Protein AF-A0A069DGQ7-F1 (afdb_monomer)

Sequence (314 aa):
MSKSQLTKILEQAVDGALTAEQARKEIGSKYDVRNKNQMAGFQKKFKKRYEHVIEFHTVHDLYFQMNHAEVGTFYKLVLYLQWDKEGVLIKDGKSMKLKELRTITGLGDRQLRKVLNRLEELGLIIKSGSKKDQEYIVNPMFVRIGNTKGNKAPFTRLYKKTGRYIQDKLDTKELGFLLKLSLFIDFNTLIIAQDPYEKNPDKLVPLRVKDIAQQMGDSEQTTKAYIKALGNAGILYEDGPAGSPLTKKIFYIHPQLVSRGNEEGDVYAKVMGYFANLHRQMKYDSERDIKAKMNLLIERCDIAKKAHSKKVTK

Structure (mmCIF, N/CA/C/O backbone):
data_AF-A0A069DGQ7-F1
#
_entry.id   AF-A0A069DGQ7-F1
#
loop_
_atom_site.group_PDB
_atom_site.id
_atom_site.type_symbol
_atom_site.label_atom_id
_atom_site.label_alt_id
_atom_site.label_comp_id
_atom_site.label_asym_id
_atom_site.label_entity_id
_atom_site.label_seq_id
_atom_site.pdbx_PDB_ins_code
_atom_site.Cartn_x
_atom_site.Cartn_y
_atom_site.Cartn_z
_atom_site.occupancy
_atom_site.B_iso_or_equiv
_atom_site.auth_seq_id
_atom_site.auth_comp_id
_atom_site.auth_asym_id
_atom_site.auth_atom_id
_atom_site.pdbx_PDB_model_num
ATOM 1 N N . MET A 1 1 ? 29.741 7.727 7.110 1.00 49.09 1 MET A N 1
ATOM 2 C CA . MET A 1 1 ? 31.150 7.793 7.561 1.00 49.09 1 MET A CA 1
ATOM 3 C C . MET A 1 1 ? 31.234 8.707 8.770 1.00 49.09 1 MET A C 1
ATOM 5 O O . MET A 1 1 ? 30.478 9.670 8.792 1.00 49.09 1 MET A O 1
ATOM 9 N N . SER A 1 2 ? 32.107 8.449 9.754 1.00 40.84 2 SER A N 1
ATOM 10 C CA . SER A 1 2 ? 32.588 9.574 10.570 1.00 40.84 2 SER A CA 1
ATOM 11 C C . SER A 1 2 ? 33.400 10.467 9.629 1.00 40.84 2 SER A C 1
ATOM 13 O O . SER A 1 2 ? 34.101 9.935 8.765 1.00 40.84 2 SER A O 1
ATOM 15 N N . LYS A 1 3 ? 33.267 11.797 9.735 1.00 48.91 3 LYS A N 1
ATOM 16 C CA . LYS A 1 3 ? 33.975 12.746 8.851 1.00 48.91 3 LYS A CA 1
ATOM 17 C C . LYS A 1 3 ? 35.468 12.384 8.727 1.00 48.91 3 LYS A C 1
ATOM 19 O O . LYS A 1 3 ? 35.968 12.305 7.619 1.00 48.91 3 LYS A O 1
ATOM 24 N N . SER A 1 4 ? 36.079 11.959 9.835 1.00 53.31 4 SER A N 1
ATOM 25 C CA . SER A 1 4 ? 37.472 11.503 9.960 1.00 53.31 4 SER A CA 1
ATOM 26 C C . SER A 1 4 ? 37.948 10.424 8.965 1.00 53.31 4 SER A C 1
ATOM 28 O O . SER A 1 4 ? 39.113 10.443 8.590 1.00 53.31 4 SER A O 1
ATOM 30 N N . GLN A 1 5 ? 37.110 9.480 8.522 1.00 54.62 5 GLN A N 1
ATOM 31 C CA . GLN A 1 5 ? 37.567 8.389 7.637 1.00 54.62 5 GLN A CA 1
ATOM 32 C C . GLN A 1 5 ? 37.522 8.747 6.148 1.00 54.62 5 GLN A C 1
ATOM 34 O O . GLN A 1 5 ? 38.339 8.242 5.385 1.00 54.62 5 GLN A O 1
ATOM 39 N N . LEU A 1 6 ? 36.574 9.599 5.739 1.00 53.41 6 LEU A N 1
ATOM 40 C CA . LEU A 1 6 ? 36.532 10.127 4.373 1.00 53.41 6 LEU A CA 1
ATOM 41 C C . LEU A 1 6 ? 37.733 11.049 4.153 1.00 53.41 6 LEU A C 1
ATOM 43 O O . LEU A 1 6 ? 38.392 10.950 3.125 1.00 53.41 6 LEU A O 1
ATOM 47 N N . THR A 1 7 ? 38.031 11.888 5.152 1.00 61.78 7 THR A N 1
ATOM 48 C CA . THR A 1 7 ? 39.177 12.795 5.114 1.00 61.78 7 THR A CA 1
ATOM 49 C C . THR A 1 7 ? 40.479 12.021 4.942 1.00 61.78 7 THR A C 1
ATOM 51 O O . THR A 1 7 ? 41.217 12.341 4.029 1.00 61.78 7 THR A O 1
ATOM 54 N N . LYS A 1 8 ? 40.685 10.912 5.668 1.00 71.44 8 LYS A N 1
ATOM 55 C CA . LYS A 1 8 ? 41.890 10.074 5.518 1.00 71.44 8 LYS A CA 1
ATOM 56 C C . LYS A 1 8 ? 42.091 9.480 4.120 1.00 71.44 8 LYS A C 1
ATOM 58 O O . LYS A 1 8 ? 43.214 9.433 3.644 1.00 71.44 8 LYS A O 1
ATOM 63 N N . ILE A 1 9 ? 41.028 9.012 3.462 1.00 64.38 9 ILE A N 1
ATOM 64 C CA . ILE A 1 9 ? 41.142 8.428 2.110 1.00 64.38 9 ILE A CA 1
ATOM 65 C C . ILE A 1 9 ? 41.399 9.528 1.070 1.00 64.38 9 ILE A C 1
ATOM 67 O O . ILE A 1 9 ? 42.129 9.317 0.106 1.00 64.38 9 ILE A O 1
ATOM 71 N N . LEU A 1 10 ? 40.809 10.710 1.271 1.00 57.56 10 LEU A N 1
ATOM 72 C CA . LEU A 1 10 ? 41.054 11.872 0.420 1.00 57.56 10 LEU A CA 1
ATOM 73 C C . LEU A 1 10 ? 42.464 12.438 0.630 1.00 57.56 10 LEU A C 1
ATOM 75 O O . LEU A 1 10 ? 43.117 12.751 -0.354 1.00 57.56 10 LEU A O 1
ATOM 79 N N . GLU A 1 11 ? 42.956 12.493 1.868 1.00 66.25 11 GLU A N 1
ATOM 80 C CA . GLU A 1 11 ? 44.340 12.859 2.210 1.00 66.25 11 GLU A CA 1
ATOM 81 C C . GLU A 1 11 ? 45.333 11.896 1.544 1.00 66.25 11 GLU A C 1
ATOM 83 O O . GLU A 1 11 ? 46.229 12.335 0.840 1.00 66.25 11 GLU A O 1
ATOM 88 N N . GLN A 1 12 ? 45.099 10.581 1.613 1.00 63.19 12 GLN A N 1
ATOM 89 C CA . GLN A 1 12 ? 45.938 9.583 0.932 1.00 63.19 12 GLN A CA 1
ATOM 90 C C . GLN A 1 12 ? 45.942 9.713 -0.602 1.00 63.19 12 GLN A C 1
ATOM 92 O O . GLN A 1 12 ? 46.930 9.363 -1.244 1.00 63.19 12 GLN A O 1
ATOM 97 N N . ALA A 1 13 ? 44.853 10.203 -1.200 1.00 59.28 13 ALA A N 1
ATOM 98 C CA . ALA A 1 13 ? 44.789 10.476 -2.635 1.00 59.28 13 ALA A CA 1
ATOM 99 C C . ALA A 1 13 ? 45.502 11.785 -3.011 1.00 59.28 13 ALA A C 1
ATOM 101 O O . ALA A 1 13 ? 46.090 11.881 -4.086 1.00 59.28 13 ALA A O 1
ATOM 102 N N . VAL A 1 14 ? 45.451 12.785 -2.127 1.00 60.38 14 VAL A N 1
ATOM 103 C CA . VAL A 1 14 ? 46.156 14.066 -2.278 1.00 60.38 14 VAL A CA 1
ATOM 104 C C . VAL A 1 14 ? 47.666 13.878 -2.120 1.00 60.38 14 VAL A C 1
ATOM 106 O O . VAL A 1 14 ? 48.427 14.438 -2.901 1.00 60.38 14 VAL A O 1
ATOM 109 N N . ASP A 1 15 ? 48.091 13.015 -1.198 1.00 68.88 15 ASP A N 1
ATOM 110 C CA . ASP A 1 15 ? 49.501 12.712 -0.927 1.00 68.88 15 ASP A CA 1
ATOM 111 C C . ASP A 1 15 ? 50.106 11.698 -1.925 1.00 68.88 15 ASP A C 1
ATOM 113 O O . ASP A 1 15 ? 51.242 11.255 -1.765 1.00 68.88 15 ASP A O 1
ATOM 117 N N . GLY A 1 16 ? 49.352 11.288 -2.953 1.00 64.44 16 GLY A N 1
ATOM 118 C CA . GLY A 1 16 ? 49.810 10.372 -4.007 1.00 64.44 16 GLY A CA 1
ATOM 119 C C . GLY A 1 16 ? 49.942 8.902 -3.586 1.00 64.44 16 GLY A C 1
ATOM 120 O O . GLY A 1 16 ? 50.290 8.059 -4.411 1.00 64.44 16 GLY A O 1
ATOM 121 N N . ALA A 1 17 ? 49.621 8.569 -2.333 1.00 68.31 17 ALA A N 1
ATOM 122 C CA . ALA A 1 17 ? 49.622 7.199 -1.816 1.00 68.31 17 ALA A CA 1
ATOM 123 C C . ALA A 1 17 ? 48.507 6.326 -2.426 1.00 68.31 17 ALA A C 1
ATOM 125 O O . ALA A 1 17 ? 48.599 5.098 -2.419 1.00 68.31 17 ALA A O 1
ATOM 126 N N . LEU A 1 18 ? 47.460 6.952 -2.969 1.00 67.75 18 LEU A N 1
ATOM 127 C CA . LEU A 1 18 ? 46.419 6.314 -3.770 1.00 67.75 18 LEU A CA 1
ATOM 128 C C . LEU A 1 18 ? 46.236 7.074 -5.080 1.00 67.75 18 LEU A C 1
ATOM 130 O O . LEU A 1 18 ? 46.107 8.296 -5.092 1.00 67.75 18 LEU A O 1
ATOM 134 N N . THR A 1 19 ? 46.118 6.348 -6.191 1.00 67.00 19 THR A N 1
ATOM 135 C CA . THR A 1 19 ? 45.640 6.963 -7.437 1.00 67.00 19 THR A CA 1
ATOM 136 C C . THR A 1 19 ? 44.169 7.361 -7.303 1.00 67.00 19 THR A C 1
ATOM 138 O O . THR A 1 19 ? 43.403 6.750 -6.551 1.00 67.00 19 THR A O 1
ATOM 141 N N . ALA A 1 20 ? 43.728 8.353 -8.080 1.00 53.91 20 ALA A N 1
ATOM 142 C CA . ALA A 1 20 ? 42.334 8.803 -8.072 1.00 53.91 20 ALA A CA 1
ATOM 143 C C . ALA A 1 20 ? 41.334 7.664 -8.368 1.00 53.91 20 ALA A C 1
ATOM 145 O O . ALA A 1 20 ? 40.221 7.653 -7.839 1.00 53.91 20 ALA A O 1
ATOM 146 N N . GLU A 1 21 ? 41.729 6.684 -9.182 1.00 53.47 21 GLU A N 1
ATOM 147 C CA . GLU A 1 21 ? 40.912 5.514 -9.505 1.00 53.47 21 GLU A CA 1
ATOM 148 C C . GLU A 1 21 ? 40.841 4.513 -8.340 1.00 53.47 21 GLU A C 1
ATOM 150 O O . GLU A 1 21 ? 39.756 4.033 -8.002 1.00 53.47 21 GLU A O 1
ATOM 155 N N . GLN A 1 22 ? 41.957 4.271 -7.646 1.00 59.94 22 GLN A N 1
ATOM 156 C CA . GLN A 1 22 ? 41.988 3.447 -6.433 1.00 59.94 22 GLN A CA 1
ATOM 157 C C . GLN A 1 22 ? 41.198 4.094 -5.292 1.00 59.94 22 GLN A C 1
ATOM 159 O O . GLN A 1 22 ? 40.377 3.422 -4.672 1.00 59.94 22 GLN A O 1
ATOM 164 N N . ALA A 1 23 ? 41.350 5.403 -5.078 1.00 50.19 23 ALA A N 1
ATOM 165 C CA . ALA A 1 23 ? 40.576 6.149 -4.090 1.00 50.19 23 ALA A CA 1
ATOM 166 C C . ALA A 1 23 ? 39.069 6.094 -4.398 1.00 50.19 23 ALA A C 1
ATOM 168 O O . ALA A 1 23 ? 38.262 5.851 -3.501 1.00 50.19 23 ALA A O 1
ATOM 169 N N . ARG A 1 24 ? 38.663 6.225 -5.672 1.00 52.78 24 ARG A N 1
ATOM 170 C CA . ARG A 1 24 ? 37.259 6.049 -6.096 1.00 52.78 24 ARG A CA 1
ATOM 171 C C . ARG A 1 24 ? 36.747 4.635 -5.837 1.00 52.78 24 ARG A C 1
ATOM 173 O O . ARG A 1 24 ? 35.640 4.483 -5.323 1.00 52.78 24 ARG A O 1
ATOM 180 N N . LYS A 1 25 ? 37.540 3.609 -6.150 1.00 62.88 25 LYS A N 1
ATOM 181 C CA . LYS A 1 25 ? 37.187 2.200 -5.925 1.00 62.88 25 LYS A CA 1
ATOM 182 C C . LYS A 1 25 ? 37.075 1.872 -4.436 1.00 62.88 25 LYS A C 1
ATOM 184 O O . LYS A 1 25 ? 36.179 1.132 -4.041 1.00 62.88 25 LYS A O 1
ATOM 189 N N . GLU A 1 26 ? 37.938 2.447 -3.605 1.00 62.56 26 GLU A N 1
ATOM 190 C CA . GLU A 1 26 ? 37.965 2.225 -2.159 1.00 62.56 26 GLU A CA 1
ATOM 191 C C . GLU A 1 26 ? 36.868 3.005 -1.422 1.00 62.56 26 GLU A C 1
ATOM 193 O O . GLU A 1 26 ? 36.235 2.481 -0.503 1.00 62.56 26 GLU A O 1
ATOM 198 N N . ILE A 1 27 ? 36.572 4.233 -1.864 1.00 58.78 27 ILE A N 1
ATOM 199 C CA . ILE A 1 27 ? 35.389 4.981 -1.426 1.00 58.78 27 ILE A CA 1
ATOM 200 C C . ILE A 1 27 ? 34.130 4.221 -1.838 1.00 58.78 27 ILE A C 1
ATOM 202 O O . ILE A 1 27 ? 33.255 4.042 -0.996 1.00 58.78 27 ILE A O 1
ATOM 206 N N . GLY A 1 28 ? 34.053 3.744 -3.085 1.00 48.38 28 GLY A N 1
ATOM 207 C CA . GLY A 1 28 ? 32.931 2.973 -3.619 1.00 48.38 28 GLY A CA 1
ATOM 208 C C . GLY A 1 28 ? 32.687 1.679 -2.844 1.00 48.38 28 GLY A C 1
ATOM 209 O O . GLY A 1 28 ? 31.588 1.476 -2.337 1.00 48.38 28 GLY A O 1
ATOM 210 N N . SER A 1 29 ? 33.718 0.853 -2.649 1.00 53.16 29 SER A N 1
ATOM 211 C CA . SER A 1 29 ? 33.611 -0.416 -1.919 1.00 53.16 29 SER A CA 1
ATOM 212 C C . SER A 1 29 ? 33.263 -0.213 -0.442 1.00 53.16 29 SER A C 1
ATOM 214 O O . SER A 1 29 ? 32.411 -0.918 0.099 1.00 53.16 29 SER A O 1
ATOM 216 N N . LYS A 1 30 ? 33.842 0.798 0.222 1.00 52.25 30 LYS A N 1
ATOM 217 C CA . LYS A 1 30 ? 33.513 1.118 1.619 1.00 52.25 30 LYS A CA 1
ATOM 218 C C . LYS A 1 30 ? 32.137 1.764 1.755 1.00 52.25 30 LYS A C 1
ATOM 220 O O . LYS A 1 30 ? 31.480 1.521 2.768 1.00 52.25 30 LYS A O 1
ATOM 225 N N . TYR A 1 31 ? 31.672 2.559 0.788 1.00 47.16 31 TYR A N 1
ATOM 226 C CA . TYR A 1 31 ? 30.288 3.047 0.764 1.00 47.16 31 TYR A CA 1
ATOM 227 C C . TYR A 1 31 ? 29.312 1.886 0.636 1.00 47.16 31 TYR A C 1
ATOM 229 O O . TYR A 1 31 ? 28.341 1.847 1.383 1.00 47.16 31 TYR A O 1
ATOM 237 N N . ASP A 1 32 ? 29.601 0.929 -0.242 1.00 46.53 32 ASP A N 1
ATOM 238 C CA . ASP A 1 32 ? 28.726 -0.208 -0.512 1.00 46.53 32 ASP A CA 1
ATOM 239 C C . ASP A 1 32 ? 28.658 -1.167 0.691 1.00 46.53 32 ASP A C 1
ATOM 241 O O . ASP A 1 32 ? 27.580 -1.515 1.170 1.00 46.53 32 ASP A O 1
ATOM 245 N N . VAL A 1 33 ? 29.801 -1.488 1.312 1.00 46.16 33 VAL A N 1
ATOM 246 C CA . VAL A 1 33 ? 29.864 -2.306 2.540 1.00 46.16 33 VAL A CA 1
ATOM 247 C C . VAL A 1 33 ? 29.227 -1.591 3.739 1.00 46.16 33 VAL A C 1
ATOM 249 O O . VAL A 1 33 ? 28.547 -2.211 4.561 1.00 46.16 33 VAL A O 1
ATOM 252 N N . ARG A 1 34 ? 29.402 -0.268 3.863 1.00 43.41 34 ARG A N 1
ATOM 253 C CA . ARG A 1 34 ? 28.785 0.508 4.949 1.00 43.41 34 ARG A CA 1
ATOM 254 C C . ARG A 1 34 ? 27.291 0.705 4.717 1.00 43.41 34 ARG A C 1
ATOM 256 O O . ARG A 1 34 ? 26.561 0.712 5.703 1.00 43.41 34 ARG A O 1
ATOM 263 N N . ASN A 1 35 ? 26.843 0.783 3.463 1.00 52.50 35 ASN A N 1
ATOM 264 C CA . ASN A 1 35 ? 25.437 0.695 3.090 1.00 52.50 35 ASN A CA 1
ATOM 265 C C . ASN A 1 35 ? 24.895 -0.662 3.548 1.00 52.50 35 ASN A C 1
ATOM 267 O O . ASN A 1 35 ? 24.041 -0.669 4.421 1.00 52.50 35 ASN A O 1
ATOM 271 N N . LYS A 1 36 ? 25.498 -1.793 3.150 1.00 49.47 36 LYS A N 1
ATOM 272 C CA . LYS A 1 36 ? 25.093 -3.153 3.575 1.00 49.47 36 LYS A CA 1
ATOM 273 C C . LYS A 1 36 ? 25.023 -3.345 5.103 1.00 49.47 36 LYS A C 1
ATOM 275 O O . LYS A 1 36 ? 24.050 -3.901 5.606 1.00 49.47 36 LYS A O 1
ATOM 280 N N . ASN A 1 37 ? 25.980 -2.826 5.875 1.00 49.78 37 ASN A N 1
ATOM 281 C CA . ASN A 1 37 ? 25.950 -2.927 7.345 1.00 49.78 37 ASN A CA 1
ATOM 282 C C . ASN A 1 37 ? 24.947 -1.961 8.008 1.00 49.78 37 ASN A C 1
ATOM 284 O O . ASN A 1 37 ? 24.320 -2.305 9.012 1.00 49.78 37 ASN A O 1
ATOM 288 N N . GLN A 1 38 ? 24.755 -0.757 7.456 1.00 52.03 38 GLN A N 1
ATOM 289 C CA . GLN A 1 38 ? 23.717 0.178 7.914 1.00 52.03 38 GLN A CA 1
ATOM 290 C C . GLN A 1 38 ? 22.317 -0.337 7.574 1.00 52.03 38 GLN A C 1
ATOM 292 O O . GLN A 1 38 ? 21.422 -0.262 8.410 1.00 52.03 38 GLN A O 1
ATOM 297 N N . MET A 1 39 ? 22.167 -0.926 6.394 1.00 49.47 39 MET A N 1
ATOM 298 C CA . MET A 1 39 ? 21.015 -1.665 5.895 1.00 49.47 39 MET A CA 1
ATOM 299 C C . MET A 1 39 ? 20.655 -2.828 6.815 1.00 49.47 39 MET A C 1
ATOM 301 O O . MET A 1 39 ? 19.519 -2.899 7.272 1.00 49.47 39 MET A O 1
ATOM 305 N N . ALA A 1 40 ? 21.623 -3.677 7.169 1.00 51.94 40 ALA A N 1
ATOM 306 C CA . ALA A 1 40 ? 21.433 -4.781 8.110 1.00 51.94 40 ALA A CA 1
ATOM 307 C C . ALA A 1 40 ? 21.046 -4.283 9.517 1.00 51.94 40 ALA A C 1
ATOM 309 O O . ALA A 1 40 ? 20.137 -4.821 10.153 1.00 51.94 40 ALA A O 1
ATOM 310 N N . GLY A 1 41 ? 21.669 -3.199 9.997 1.00 53.25 41 GLY A N 1
ATOM 311 C CA . GLY A 1 41 ? 21.285 -2.543 11.252 1.00 53.25 41 GLY A CA 1
ATOM 312 C C . GLY A 1 41 ? 19.872 -1.939 11.220 1.00 53.25 41 GLY A C 1
ATOM 313 O O . GLY A 1 41 ? 19.151 -1.990 12.220 1.00 53.25 41 GLY A O 1
ATOM 314 N N . PHE A 1 42 ? 19.449 -1.408 10.070 1.00 49.41 42 PHE A N 1
ATOM 315 C CA . PHE A 1 42 ? 18.102 -0.880 9.842 1.00 49.41 42 PHE A CA 1
ATOM 316 C C . PHE A 1 42 ? 17.065 -2.011 9.787 1.00 49.41 42 PHE A C 1
ATOM 318 O O . PHE A 1 42 ? 16.054 -1.949 10.485 1.00 49.41 42 PHE A O 1
ATOM 325 N N . GLN A 1 43 ? 17.359 -3.095 9.061 1.00 51.81 43 GLN A N 1
ATOM 326 C CA . GLN A 1 43 ? 16.545 -4.314 9.004 1.00 51.81 43 GLN A CA 1
ATOM 327 C C . GLN A 1 43 ? 16.310 -4.897 10.407 1.00 51.81 43 GLN A C 1
ATOM 329 O O . GLN A 1 43 ? 15.174 -5.202 10.768 1.00 51.81 43 GLN A O 1
ATOM 334 N N . LYS A 1 44 ? 17.355 -4.988 11.246 1.00 53.75 44 LYS A N 1
ATOM 335 C CA . LYS A 1 44 ? 17.259 -5.551 12.607 1.00 53.75 44 LYS A CA 1
ATOM 336 C C . LYS A 1 44 ? 16.389 -4.704 13.551 1.00 53.75 44 LYS A C 1
ATOM 338 O O . LYS A 1 44 ? 15.760 -5.258 14.448 1.00 53.75 44 LYS A O 1
ATOM 343 N N . LYS A 1 45 ? 16.306 -3.381 13.337 1.00 50.28 45 LYS A N 1
ATOM 344 C CA . LYS A 1 45 ? 15.429 -2.470 14.104 1.00 50.28 45 LYS A CA 1
ATOM 345 C C . LYS A 1 45 ? 13.967 -2.474 13.635 1.00 50.28 45 LYS A C 1
ATOM 347 O O . LYS A 1 45 ? 13.094 -2.201 14.453 1.00 50.28 45 LYS A O 1
ATOM 352 N N . PHE A 1 46 ? 13.697 -2.781 12.364 1.00 49.28 46 PHE A N 1
ATOM 353 C CA . PHE A 1 46 ? 12.337 -2.861 11.805 1.00 49.28 46 PHE A CA 1
ATOM 354 C C . PHE A 1 46 ? 11.721 -4.273 11.879 1.00 49.28 46 PHE A C 1
ATOM 356 O O . PHE A 1 46 ? 10.500 -4.396 11.898 1.00 49.28 46 PHE A O 1
ATOM 363 N N . LYS A 1 47 ? 12.527 -5.339 12.022 1.00 47.78 47 LYS A N 1
ATOM 364 C CA . LYS A 1 47 ? 12.089 -6.744 12.212 1.00 47.78 47 LYS A CA 1
ATOM 365 C C . LYS A 1 47 ? 11.432 -7.035 13.587 1.00 47.78 47 LYS A C 1
ATOM 367 O O . LYS A 1 47 ? 11.470 -8.175 14.058 1.00 47.78 47 LYS A O 1
ATOM 372 N N . LYS A 1 48 ? 10.787 -6.065 14.259 1.00 54.06 48 LYS A N 1
ATOM 373 C CA . LYS A 1 48 ? 9.866 -6.399 15.368 1.00 54.06 48 LYS A CA 1
ATOM 374 C C . LYS A 1 48 ? 8.712 -7.212 14.768 1.00 54.06 48 LYS A C 1
ATOM 376 O O . LYS A 1 48 ? 7.983 -6.723 13.911 1.00 54.06 48 LYS A O 1
ATOM 381 N N . ARG A 1 49 ? 8.602 -8.478 15.188 1.00 53.16 49 ARG A N 1
ATOM 382 C CA . ARG A 1 49 ? 7.968 -9.620 14.486 1.00 53.16 49 ARG A CA 1
ATOM 383 C C . ARG A 1 49 ? 6.504 -9.471 14.013 1.00 53.16 49 ARG A C 1
ATOM 385 O O . ARG A 1 49 ? 6.022 -10.383 13.355 1.00 53.16 49 ARG A O 1
ATOM 392 N N . TYR A 1 50 ? 5.813 -8.354 14.262 1.00 59.00 50 TYR A N 1
ATOM 393 C CA . TYR A 1 50 ? 4.375 -8.196 13.983 1.00 59.00 50 TYR A CA 1
ATOM 394 C C . TYR A 1 50 ? 3.967 -6.825 13.409 1.00 59.00 50 TYR A C 1
ATOM 396 O O . TYR A 1 50 ? 2.792 -6.471 13.434 1.00 59.00 50 TYR A O 1
ATOM 404 N N . GLU A 1 51 ? 4.902 -6.029 12.879 1.00 81.88 51 GLU A N 1
ATOM 405 C CA . GLU A 1 51 ? 4.581 -4.704 12.313 1.00 81.88 51 GLU A CA 1
ATOM 406 C C . GLU A 1 51 ? 4.157 -4.727 10.832 1.00 81.88 51 GLU A C 1
ATOM 408 O O . GLU A 1 51 ? 4.136 -3.679 10.189 1.00 81.88 51 GLU A O 1
ATOM 413 N N . HIS A 1 52 ? 3.798 -5.885 10.275 1.00 90.75 52 HIS A N 1
ATOM 414 C CA . HIS A 1 52 ? 3.350 -5.997 8.887 1.00 90.75 52 HIS A CA 1
ATOM 415 C C . HIS A 1 52 ? 2.052 -6.786 8.748 1.00 90.75 52 HIS A C 1
ATOM 417 O O . HIS A 1 52 ? 1.737 -7.675 9.541 1.00 90.75 52 HIS A O 1
ATOM 423 N N . VAL A 1 53 ? 1.318 -6.431 7.706 1.00 93.56 53 VAL A N 1
ATOM 424 C CA . VAL A 1 53 ? 0.148 -7.136 7.206 1.00 93.56 53 VAL A CA 1
ATOM 425 C C . VAL A 1 53 ? 0.608 -8.069 6.089 1.00 93.56 53 VAL A C 1
ATOM 427 O O . VAL A 1 53 ? 1.448 -7.682 5.289 1.00 93.56 53 VAL A O 1
ATOM 430 N N . ILE A 1 54 ? 0.096 -9.290 6.048 1.00 93.75 54 ILE A N 1
ATOM 431 C CA . ILE A 1 54 ? 0.209 -10.217 4.929 1.00 93.75 54 ILE A CA 1
ATOM 432 C C . ILE A 1 54 ? -1.079 -10.133 4.126 1.00 93.75 54 ILE A C 1
ATOM 434 O O . ILE A 1 54 ? -2.159 -10.363 4.668 1.00 93.75 54 ILE A O 1
ATOM 438 N N . GLU A 1 55 ? -0.929 -9.873 2.842 1.00 95.12 55 GLU A N 1
ATOM 439 C CA . GLU A 1 55 ? -1.968 -9.907 1.828 1.00 95.12 55 GLU A CA 1
ATOM 440 C C . GLU A 1 55 ? -1.741 -11.119 0.921 1.00 95.12 55 GLU A C 1
ATOM 442 O 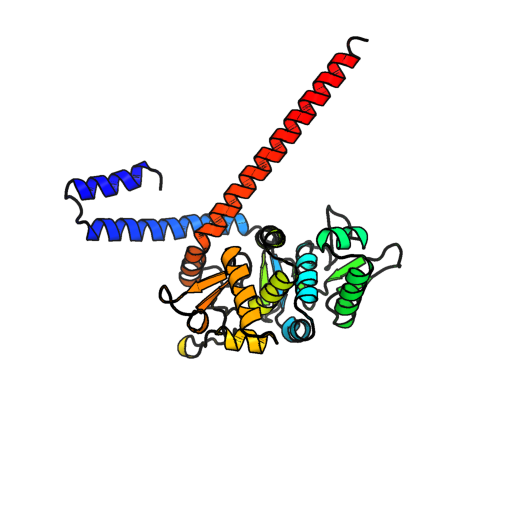O . GLU A 1 55 ? -0.684 -11.242 0.302 1.00 95.12 55 GLU A O 1
ATOM 447 N N . PHE A 1 56 ? -2.705 -12.037 0.862 1.00 95.38 56 PHE A N 1
ATOM 448 C CA . PHE A 1 56 ? -2.654 -13.181 -0.047 1.00 95.38 56 PHE A CA 1
ATOM 449 C C . PHE A 1 56 ? -3.054 -12.755 -1.444 1.00 95.38 56 PHE A C 1
ATOM 451 O O . PHE A 1 56 ? -4.027 -12.034 -1.638 1.00 95.38 56 PHE A O 1
ATOM 458 N N . HIS A 1 57 ? -2.347 -13.282 -2.437 1.00 95.00 57 HIS A N 1
ATOM 459 C CA . HIS A 1 57 ? -2.581 -12.928 -3.832 1.00 95.00 57 HIS A CA 1
ATOM 460 C C . HIS A 1 57 ? -3.907 -13.481 -4.377 1.00 95.00 57 HIS A C 1
ATOM 462 O O . HIS A 1 57 ? -4.329 -13.092 -5.457 1.00 95.00 57 HIS A O 1
ATOM 468 N N . THR A 1 58 ? -4.627 -14.304 -3.605 1.00 93.31 58 THR A N 1
ATOM 469 C CA . THR A 1 58 ? -6.039 -14.640 -3.859 1.00 93.31 58 THR A CA 1
ATOM 470 C C . THR A 1 58 ? -6.959 -13.414 -3.831 1.00 93.31 58 THR A C 1
ATOM 472 O O . THR A 1 58 ? -8.084 -13.490 -4.310 1.00 93.31 58 THR A O 1
ATOM 475 N N . VAL A 1 59 ? -6.492 -12.277 -3.297 1.00 94.88 59 VAL A N 1
ATOM 476 C CA . VAL A 1 59 ? -7.209 -10.995 -3.322 1.00 94.88 59 VAL A CA 1
ATOM 477 C C . VAL A 1 59 ? -7.168 -10.299 -4.688 1.00 94.88 59 VAL A C 1
ATOM 479 O O . VAL A 1 59 ? -7.913 -9.343 -4.899 1.00 94.88 59 VAL A O 1
ATOM 482 N N . HIS A 1 60 ? -6.307 -10.754 -5.607 1.00 94.94 60 HIS A N 1
ATOM 483 C CA . HIS A 1 60 ? -6.037 -10.095 -6.886 1.00 94.94 60 HIS A CA 1
ATOM 484 C C . HIS A 1 60 ? -7.328 -9.742 -7.633 1.00 94.94 60 HIS A C 1
ATOM 486 O O . HIS A 1 60 ? -7.625 -8.565 -7.843 1.00 94.94 60 HIS A O 1
ATOM 492 N N . ASP A 1 61 ? -8.162 -10.738 -7.922 1.00 94.44 61 ASP A N 1
ATOM 493 C CA . ASP A 1 61 ? -9.380 -10.541 -8.712 1.00 94.44 61 ASP A CA 1
ATOM 494 C C . ASP A 1 61 ? -10.410 -9.650 -8.006 1.00 94.44 61 ASP A C 1
ATOM 496 O O . ASP A 1 61 ? -11.198 -8.970 -8.662 1.00 94.44 61 ASP A O 1
ATOM 500 N N . LEU A 1 62 ? -10.391 -9.594 -6.670 1.00 96.56 62 LEU A N 1
ATOM 501 C CA . LEU A 1 62 ? -11.259 -8.702 -5.897 1.00 96.56 62 LEU A CA 1
ATOM 502 C C . LEU A 1 62 ? -10.821 -7.243 -6.045 1.00 96.56 62 LEU A C 1
ATOM 504 O O . LEU A 1 62 ? -11.657 -6.359 -6.224 1.00 96.56 62 LEU A O 1
ATOM 508 N N . TYR A 1 63 ? -9.514 -6.972 -6.028 1.00 96.44 63 TYR A N 1
ATOM 509 C CA . TYR A 1 63 ? -9.001 -5.615 -6.215 1.00 96.44 63 TYR A CA 1
ATOM 510 C C . TYR A 1 63 ? -9.276 -5.070 -7.610 1.00 96.44 63 TYR A C 1
ATOM 512 O O . TYR A 1 63 ? -9.557 -3.878 -7.748 1.00 96.44 63 TYR A O 1
ATOM 520 N N . PHE A 1 64 ? -9.243 -5.913 -8.639 1.00 94.19 64 PHE A N 1
ATOM 521 C CA . PHE A 1 64 ? -9.556 -5.487 -10.005 1.00 94.19 64 PHE A CA 1
ATOM 522 C C . PHE A 1 64 ? -11.059 -5.313 -10.269 1.00 94.19 64 PHE A C 1
ATOM 524 O O . PHE A 1 64 ? -11.428 -4.619 -11.211 1.00 94.19 64 PHE A O 1
ATOM 531 N N . GLN A 1 65 ? -11.927 -5.802 -9.378 1.00 95.88 65 GLN A N 1
ATOM 532 C CA . GLN A 1 65 ? -13.360 -5.461 -9.346 1.00 95.88 65 GLN A CA 1
ATOM 533 C C . GLN A 1 65 ? -13.674 -4.144 -8.614 1.00 95.88 65 GLN A C 1
ATOM 535 O O . GLN A 1 65 ? -14.836 -3.726 -8.547 1.00 95.88 65 GLN A O 1
ATOM 540 N N . MET A 1 66 ? -12.661 -3.512 -8.020 1.00 97.00 66 MET A N 1
ATOM 541 C CA . MET A 1 66 ? -12.776 -2.282 -7.244 1.00 97.00 66 MET A CA 1
ATOM 542 C C . MET A 1 66 ? -12.038 -1.136 -7.928 1.00 97.00 66 MET A C 1
ATOM 544 O O . MET A 1 66 ? -11.001 -1.319 -8.571 1.00 97.00 66 MET A O 1
ATOM 548 N N . ASN A 1 67 ? -12.513 0.090 -7.729 1.00 97.44 67 ASN A N 1
ATOM 549 C CA . ASN A 1 67 ? -11.748 1.262 -8.151 1.00 97.44 67 ASN A CA 1
ATOM 550 C C . ASN A 1 67 ? -10.594 1.558 -7.173 1.00 97.44 67 ASN A C 1
ATOM 552 O O . ASN A 1 67 ? -10.568 1.093 -6.031 1.00 97.44 67 ASN A O 1
ATOM 556 N N . HIS A 1 68 ? -9.636 2.384 -7.601 1.00 98.31 68 HIS A N 1
ATOM 557 C CA . HIS A 1 68 ? -8.469 2.726 -6.778 1.00 98.31 68 HIS A CA 1
ATOM 558 C C . HIS A 1 68 ? -8.829 3.396 -5.447 1.00 98.31 68 HIS A C 1
ATOM 560 O O . HIS A 1 68 ? -8.165 3.156 -4.447 1.00 98.31 68 HIS A O 1
ATOM 566 N N . ALA A 1 69 ? -9.894 4.200 -5.379 1.00 98.00 69 ALA A N 1
ATOM 567 C CA . ALA A 1 69 ? -10.290 4.829 -4.117 1.00 98.00 69 ALA A CA 1
ATOM 568 C C . ALA A 1 69 ? -10.819 3.802 -3.099 1.00 98.00 69 ALA A C 1
ATOM 570 O O . ALA A 1 69 ? -10.581 3.940 -1.900 1.00 98.00 69 ALA A O 1
ATOM 571 N N . GLU A 1 70 ? -11.521 2.766 -3.557 1.00 98.44 70 GLU A N 1
ATOM 572 C CA . GLU A 1 70 ? -11.999 1.677 -2.703 1.00 98.44 70 GLU A CA 1
ATOM 573 C C . GLU A 1 70 ? -10.828 0.842 -2.172 1.00 98.44 70 GLU A C 1
ATOM 575 O O . GLU A 1 70 ? -10.735 0.625 -0.962 1.00 98.44 70 GLU A O 1
ATOM 580 N N . VAL A 1 71 ? -9.887 0.456 -3.044 1.00 98.44 71 VAL A N 1
ATOM 581 C CA . VAL A 1 71 ? -8.693 -0.309 -2.642 1.00 98.44 71 VAL A CA 1
ATOM 582 C C . VAL A 1 71 ? -7.797 0.512 -1.717 1.00 98.44 71 VAL A C 1
ATOM 584 O O . VAL A 1 71 ? -7.331 0.009 -0.700 1.00 98.44 71 VAL A O 1
ATOM 587 N N . GLY A 1 72 ? -7.605 1.802 -1.983 1.00 98.12 72 GLY A N 1
ATOM 588 C CA . GLY A 1 72 ? -6.822 2.658 -1.094 1.00 98.12 72 GLY A CA 1
ATOM 589 C C . GLY A 1 72 ? -7.529 2.987 0.220 1.00 98.12 72 GLY A C 1
ATOM 590 O O . GLY A 1 72 ? -6.879 3.226 1.236 1.00 98.12 72 GLY A O 1
ATOM 591 N N . THR A 1 73 ? -8.862 2.936 0.257 1.00 98.38 73 THR A N 1
ATOM 592 C CA . THR A 1 73 ? -9.592 2.952 1.530 1.00 98.38 73 THR A CA 1
ATOM 593 C C . THR A 1 73 ? -9.291 1.673 2.304 1.00 98.38 73 THR A C 1
ATOM 595 O O . THR A 1 73 ? -8.936 1.756 3.477 1.00 98.38 73 THR A O 1
ATOM 598 N N . PHE A 1 74 ? -9.346 0.508 1.652 1.00 98.38 74 PHE A N 1
ATOM 599 C CA . PHE A 1 74 ? -8.998 -0.772 2.271 1.00 98.38 74 PHE A CA 1
ATOM 600 C C . PHE A 1 74 ? -7.551 -0.803 2.781 1.00 98.38 74 PHE A C 1
ATOM 602 O O . PHE A 1 74 ? -7.329 -1.177 3.931 1.00 98.38 74 PHE A O 1
ATOM 609 N N . TYR A 1 75 ? -6.597 -0.276 2.007 1.00 98.00 75 TYR A N 1
ATOM 610 C CA . TYR A 1 75 ? -5.214 -0.044 2.434 1.00 98.00 75 TYR A CA 1
ATOM 611 C C . TYR A 1 75 ? -5.153 0.680 3.790 1.00 98.00 75 TYR A C 1
ATOM 613 O O . TYR A 1 75 ? -4.506 0.217 4.730 1.00 98.00 75 TYR A O 1
ATOM 621 N N . LYS A 1 76 ? -5.881 1.796 3.937 1.00 97.56 76 LYS A N 1
ATOM 622 C CA . LYS A 1 76 ? -5.912 2.562 5.194 1.00 97.56 76 LYS A CA 1
ATOM 623 C C . LYS A 1 76 ? -6.481 1.741 6.351 1.00 97.56 76 LYS A C 1
ATOM 625 O O . LYS A 1 76 ? -6.009 1.890 7.475 1.00 97.56 76 LYS A O 1
ATOM 630 N N . LEU A 1 77 ? -7.466 0.878 6.092 1.00 97.56 77 LEU A N 1
ATOM 631 C CA . LEU A 1 77 ? -8.076 0.014 7.107 1.00 97.56 77 LEU A CA 1
ATOM 632 C C . LEU A 1 77 ? -7.106 -1.068 7.588 1.00 97.56 77 LEU A C 1
ATOM 634 O O . LEU A 1 77 ? -6.900 -1.203 8.794 1.00 97.56 77 LEU A O 1
ATOM 638 N N . VAL A 1 78 ? -6.456 -1.798 6.676 1.00 96.50 78 VAL A N 1
ATOM 639 C CA . VAL A 1 78 ? -5.596 -2.939 7.044 1.00 96.50 78 VAL A CA 1
ATOM 640 C C . VAL A 1 78 ? -4.392 -2.516 7.893 1.00 96.50 78 VAL A C 1
ATOM 642 O O . VAL A 1 78 ? -3.920 -3.276 8.740 1.00 96.50 78 VAL A O 1
ATOM 645 N N . LEU A 1 79 ? -3.956 -1.254 7.789 1.00 95.06 79 LEU A N 1
ATOM 646 C CA . LEU A 1 79 ? -2.938 -0.677 8.672 1.00 95.06 79 LEU A CA 1
ATOM 647 C C . LEU A 1 79 ? -3.350 -0.652 10.157 1.00 95.06 79 LEU A C 1
ATOM 649 O O . LEU A 1 79 ? -2.479 -0.490 11.017 1.00 95.06 79 LEU A O 1
ATOM 653 N N . TYR A 1 80 ? -4.631 -0.818 10.497 1.00 95.31 80 TYR A N 1
ATOM 654 C CA . TYR A 1 80 ? -5.154 -0.876 11.873 1.00 95.31 80 TYR A CA 1
ATOM 655 C C . TYR A 1 80 ? -5.407 -2.296 12.393 1.00 95.31 80 TYR A C 1
ATOM 657 O O . TYR A 1 80 ? -5.876 -2.457 13.518 1.00 95.31 80 TYR A O 1
ATOM 665 N N . LEU A 1 81 ? -5.014 -3.326 11.642 1.00 94.06 81 LEU A N 1
ATOM 666 C CA . LEU A 1 81 ? -4.980 -4.690 12.161 1.00 94.06 81 LEU A CA 1
ATOM 667 C C . LEU A 1 81 ? -4.030 -4.806 13.353 1.00 94.06 81 LEU A C 1
ATOM 669 O O . LEU A 1 81 ? -2.949 -4.211 13.357 1.00 94.06 81 LEU A O 1
ATOM 673 N N . GLN A 1 82 ? -4.405 -5.586 14.360 1.00 90.00 82 GLN A N 1
ATOM 674 C CA . GLN A 1 82 ? -3.570 -5.864 15.527 1.00 90.00 82 GLN A CA 1
ATOM 675 C C . GLN A 1 82 ? -3.411 -7.363 15.740 1.00 90.00 82 GLN A C 1
ATOM 677 O O . GLN A 1 82 ? -4.286 -8.153 15.389 1.00 90.00 82 GLN A O 1
ATOM 682 N N . TRP A 1 83 ? -2.244 -7.744 16.262 1.00 86.00 83 TRP A N 1
ATOM 683 C CA . TRP A 1 83 ? -1.928 -9.139 16.534 1.00 86.00 83 TRP A CA 1
ATOM 684 C C . TRP A 1 83 ? -2.910 -9.691 17.561 1.00 86.00 83 TRP A C 1
ATOM 686 O O . TRP A 1 83 ? -3.243 -8.989 18.514 1.00 86.00 83 TRP A O 1
ATOM 696 N N . ASP A 1 84 ? -3.347 -10.932 17.352 1.00 82.44 84 ASP A N 1
ATOM 697 C CA . ASP A 1 84 ? -4.254 -11.637 18.264 1.00 82.44 84 ASP A CA 1
ATOM 698 C C . ASP A 1 84 ? -5.599 -10.917 18.495 1.00 82.44 84 ASP A C 1
ATOM 700 O O . ASP A 1 84 ? -6.143 -10.871 19.597 1.00 82.44 84 ASP A O 1
ATOM 704 N N . LYS A 1 85 ? -6.112 -10.276 17.436 1.00 87.75 85 LYS A N 1
ATOM 705 C CA . LYS A 1 85 ? -7.425 -9.605 17.409 1.00 87.75 85 LYS A CA 1
ATOM 706 C C . LYS A 1 85 ? -8.326 -10.099 16.282 1.00 87.75 85 LYS A C 1
ATOM 708 O O . LYS A 1 85 ? -9.225 -9.382 15.876 1.00 87.75 85 LYS A O 1
ATOM 713 N N . GLU A 1 86 ? -8.040 -11.279 15.731 1.00 87.88 86 GLU A N 1
ATOM 714 C CA . GLU A 1 86 ? -8.907 -11.977 14.762 1.00 87.88 86 GLU A CA 1
ATOM 715 C C . GLU A 1 86 ? -9.371 -11.132 13.557 1.00 87.88 86 GLU A C 1
ATOM 717 O O . GLU A 1 86 ? -10.452 -11.327 13.020 1.00 87.88 86 GLU A O 1
ATOM 722 N N . GLY A 1 87 ? -8.547 -10.180 13.105 1.00 91.50 87 GLY A N 1
ATOM 723 C CA . GLY A 1 87 ? -8.887 -9.306 11.975 1.00 91.50 87 GLY A CA 1
ATOM 724 C C . GLY A 1 87 ? -9.698 -8.059 12.348 1.00 91.50 87 GLY A C 1
ATOM 725 O O . GLY A 1 87 ? -9.906 -7.201 11.491 1.00 91.50 87 GLY A O 1
ATOM 726 N N . VAL A 1 88 ? -10.114 -7.904 13.609 1.00 95.06 88 VAL A N 1
ATOM 727 C CA . VAL A 1 88 ? -10.828 -6.715 14.093 1.00 95.06 88 VAL A CA 1
ATOM 728 C C . VAL A 1 88 ? -9.962 -5.467 13.896 1.00 95.06 88 VAL A C 1
ATOM 730 O O . VAL A 1 88 ? -8.769 -5.441 14.223 1.00 95.06 88 VAL A O 1
ATOM 733 N N . LEU A 1 89 ? -10.573 -4.404 13.372 1.00 95.81 89 LEU A N 1
ATOM 734 C CA . LEU A 1 89 ? -9.941 -3.094 13.254 1.00 95.81 89 LEU A CA 1
ATOM 735 C C . LEU A 1 89 ? -9.865 -2.419 14.627 1.00 95.81 89 LEU A C 1
ATOM 737 O O . LEU A 1 89 ? -10.890 -2.077 15.222 1.00 95.81 89 LEU A O 1
ATOM 741 N N . ILE A 1 90 ? -8.643 -2.190 15.118 1.00 93.88 90 ILE A N 1
ATOM 742 C CA . ILE A 1 90 ? -8.395 -1.635 16.452 1.00 93.88 90 ILE A CA 1
ATOM 743 C C . ILE A 1 90 ? -7.609 -0.326 16.356 1.00 93.88 90 ILE A C 1
ATOM 745 O O . ILE A 1 90 ? -6.526 -0.257 15.764 1.00 93.88 90 ILE A O 1
ATOM 749 N N . LYS A 1 91 ? -8.102 0.707 17.041 1.00 91.88 91 LYS A N 1
ATOM 750 C CA . LYS A 1 91 ? -7.390 1.969 17.261 1.00 91.88 91 LYS A CA 1
ATOM 751 C C . LYS A 1 91 ? -7.342 2.260 18.756 1.00 91.88 91 LYS A C 1
ATOM 753 O O . LYS A 1 91 ? -8.353 2.147 19.438 1.00 91.88 91 LYS A O 1
ATOM 758 N N . ASP A 1 92 ? -6.155 2.589 19.263 1.00 88.12 92 ASP A N 1
ATOM 759 C CA . ASP A 1 92 ? -5.935 2.927 20.678 1.00 88.12 92 ASP A CA 1
ATOM 760 C C . ASP A 1 92 ? -6.497 1.864 21.651 1.00 88.12 92 ASP A C 1
ATOM 762 O O . ASP A 1 92 ? -7.080 2.173 22.687 1.00 88.12 92 ASP A O 1
ATOM 766 N N . GLY A 1 93 ? -6.353 0.585 21.277 1.00 86.81 93 GLY A N 1
ATOM 767 C CA . GLY A 1 93 ? -6.799 -0.572 22.062 1.00 86.81 93 GLY A CA 1
ATOM 768 C C . GLY A 1 93 ? -8.300 -0.877 21.996 1.00 86.81 93 GLY A C 1
ATOM 769 O O . GLY A 1 93 ? -8.742 -1.824 22.638 1.00 86.81 93 GLY A O 1
ATOM 770 N N . LYS A 1 94 ? -9.086 -0.117 21.222 1.00 92.19 94 LYS A N 1
ATOM 771 C CA . LYS A 1 94 ? -10.544 -0.280 21.107 1.00 92.19 94 LYS A CA 1
ATOM 772 C C . LYS A 1 94 ? -10.969 -0.646 19.687 1.00 92.19 94 LYS A C 1
ATOM 774 O O . LYS A 1 94 ? -10.366 -0.169 18.722 1.00 92.19 94 LYS A O 1
ATOM 779 N N . SER A 1 95 ? -12.037 -1.443 19.564 1.00 93.81 95 SER A N 1
ATOM 780 C CA . SER A 1 95 ? -12.695 -1.678 18.272 1.00 93.81 95 SER A CA 1
ATOM 781 C C . SER A 1 95 ? -13.104 -0.350 17.657 1.00 93.81 95 SER A C 1
ATOM 783 O O . SER A 1 95 ? -13.783 0.463 18.287 1.00 93.81 95 SER A O 1
ATOM 785 N N . MET A 1 96 ? -12.703 -0.147 16.408 1.00 95.06 96 MET A N 1
ATOM 786 C CA . MET A 1 96 ? -13.071 1.038 15.652 1.00 95.06 96 MET A CA 1
ATOM 787 C C . MET A 1 96 ? -14.564 1.006 15.340 1.00 95.06 96 MET A C 1
ATOM 789 O O . MET A 1 96 ? -15.077 0.002 14.845 1.00 95.06 96 MET A O 1
ATOM 793 N N . LYS A 1 97 ? -15.261 2.111 15.608 1.00 94.00 97 LYS A N 1
ATOM 794 C CA . LYS A 1 97 ? -16.623 2.339 15.132 1.00 94.00 97 LYS A CA 1
ATOM 795 C C . LYS A 1 97 ? -16.568 3.235 13.897 1.00 94.00 97 LYS A C 1
ATOM 797 O O . LYS A 1 97 ? -15.508 3.688 13.454 1.00 94.00 97 LYS A O 1
ATOM 802 N N . LEU A 1 98 ? -17.734 3.500 13.310 1.00 93.25 98 LEU A N 1
ATOM 803 C CA . LEU A 1 98 ? -17.825 4.274 12.071 1.00 93.25 98 LEU A CA 1
ATOM 804 C C . LEU A 1 98 ? -17.168 5.658 12.190 1.00 93.25 98 LEU A C 1
ATOM 806 O O . LEU A 1 98 ? -16.560 6.128 11.233 1.00 93.25 98 LEU A O 1
ATOM 810 N N . LYS A 1 99 ? -17.244 6.290 13.369 1.00 94.06 99 LYS A N 1
ATOM 811 C CA . LYS A 1 99 ? -16.609 7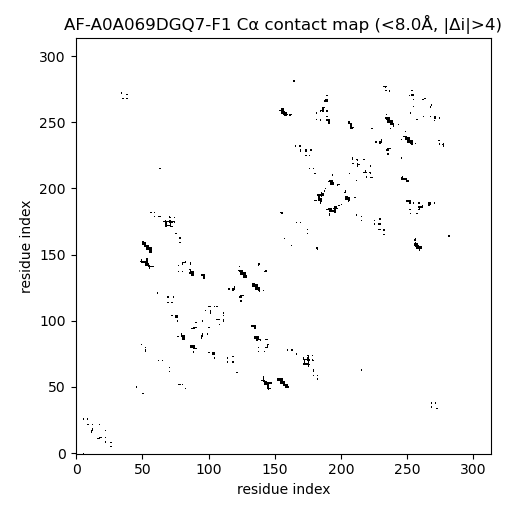.585 13.642 1.00 94.06 99 LYS A CA 1
ATOM 812 C C . LYS A 1 99 ? -15.091 7.511 13.474 1.00 94.06 99 LYS A C 1
ATOM 814 O O . LYS A 1 99 ? -14.508 8.372 12.823 1.00 94.06 99 LYS A O 1
ATOM 819 N N . GLU A 1 100 ? -14.452 6.484 14.024 1.00 95.75 100 GLU A N 1
ATOM 820 C CA . GLU A 1 100 ? -13.007 6.295 13.928 1.00 95.75 100 GLU A CA 1
ATOM 821 C C . GLU A 1 100 ? -12.598 5.925 12.501 1.00 95.75 100 GLU A C 1
ATOM 823 O O . GLU A 1 100 ? -11.610 6.461 11.999 1.00 95.75 100 GLU A O 1
ATOM 828 N N . LEU A 1 101 ? -13.377 5.067 11.829 1.00 96.19 101 LEU A N 1
ATOM 829 C CA . LEU A 1 101 ? -13.174 4.725 10.416 1.00 96.19 101 LEU A CA 1
ATOM 830 C C . LEU A 1 101 ? -13.234 5.973 9.528 1.00 96.19 101 LEU A C 1
ATOM 832 O O . LEU A 1 101 ? -12.399 6.157 8.644 1.00 96.19 101 LEU A O 1
ATOM 836 N N . ARG A 1 102 ? -14.166 6.884 9.811 1.00 96.06 102 ARG A N 1
ATOM 837 C CA . ARG A 1 102 ? -14.278 8.177 9.133 1.00 96.06 102 ARG A CA 1
ATOM 838 C C . ARG A 1 102 ? -13.019 9.010 9.282 1.00 96.06 102 ARG A C 1
ATOM 840 O O . ARG A 1 102 ? -12.486 9.504 8.295 1.00 96.06 102 ARG A O 1
ATOM 847 N N . THR A 1 103 ? -12.512 9.119 10.508 1.00 94.69 103 THR A N 1
ATOM 848 C CA . THR A 1 103 ? -11.285 9.866 10.790 1.00 94.69 103 THR A CA 1
ATOM 849 C C . THR A 1 103 ? -10.084 9.301 10.037 1.00 94.69 103 THR A C 1
ATOM 851 O O . THR A 1 103 ? -9.303 10.076 9.502 1.00 94.69 103 THR A O 1
ATOM 854 N N . ILE A 1 104 ? -9.915 7.975 9.982 1.00 94.69 104 ILE A N 1
ATOM 855 C CA . ILE A 1 104 ? -8.721 7.384 9.353 1.00 94.69 104 ILE A CA 1
ATOM 856 C C . ILE A 1 104 ? -8.801 7.349 7.824 1.00 94.69 104 ILE A C 1
ATOM 858 O O . ILE A 1 104 ? -7.771 7.382 7.156 1.00 94.69 104 ILE A O 1
ATOM 862 N N . THR A 1 105 ? -10.010 7.269 7.263 1.00 95.06 105 THR A N 1
ATOM 863 C CA . THR A 1 105 ? -10.211 7.222 5.809 1.00 95.06 105 THR A CA 1
ATOM 864 C C . THR A 1 105 ? -10.266 8.621 5.202 1.00 95.06 105 THR A C 1
ATOM 866 O O . THR A 1 105 ? -9.809 8.801 4.072 1.00 95.06 105 THR A O 1
ATOM 869 N N . GLY A 1 106 ? -10.764 9.607 5.958 1.00 94.25 106 GLY A N 1
ATOM 870 C CA . GLY A 1 106 ? -11.024 10.969 5.489 1.00 94.25 106 GLY A CA 1
ATOM 871 C C . GLY A 1 106 ? -12.315 11.099 4.671 1.00 94.25 106 GLY A C 1
ATOM 872 O O . GLY A 1 106 ? -12.545 12.134 4.056 1.00 94.25 106 GLY A O 1
ATOM 873 N N . LEU A 1 107 ? -13.151 10.056 4.631 1.00 96.12 107 LEU A N 1
ATOM 874 C CA . LEU A 1 107 ? -14.384 10.026 3.840 1.00 96.12 107 LEU A CA 1
ATOM 875 C C . LEU A 1 107 ? -15.574 10.584 4.627 1.00 96.12 107 LEU A C 1
ATOM 877 O O . LEU A 1 107 ? -15.619 10.473 5.846 1.00 96.12 107 LEU A O 1
ATOM 881 N N . GLY A 1 108 ? -16.586 11.119 3.942 1.00 96.00 108 GLY A N 1
ATOM 882 C CA . GLY A 1 108 ? -17.879 11.420 4.571 1.00 96.00 108 GLY A CA 1
ATOM 883 C C . GLY A 1 108 ? -18.687 10.150 4.876 1.00 96.00 108 GLY A C 1
ATOM 884 O O . GLY A 1 108 ? -18.517 9.132 4.205 1.00 96.00 108 GLY A O 1
ATOM 885 N N . ASP A 1 109 ? -19.614 10.208 5.841 1.00 95.12 109 ASP A N 1
ATOM 886 C CA . ASP A 1 109 ? -20.407 9.055 6.314 1.00 95.12 109 ASP A CA 1
ATOM 887 C C . ASP A 1 109 ? -21.042 8.238 5.180 1.00 95.12 109 ASP A C 1
ATOM 889 O O . ASP A 1 109 ? -20.934 7.011 5.155 1.00 95.12 109 ASP A O 1
ATOM 893 N N . ARG A 1 110 ? -21.693 8.910 4.220 1.00 96.38 110 ARG A N 1
ATOM 894 C CA . ARG A 1 110 ? -22.366 8.250 3.090 1.00 96.38 110 ARG A CA 1
ATOM 895 C C . ARG A 1 110 ? -21.378 7.476 2.219 1.00 96.38 110 ARG A C 1
ATOM 897 O O . ARG A 1 110 ? -21.641 6.329 1.864 1.00 96.38 110 ARG A O 1
ATOM 904 N N . GLN A 1 111 ? -20.248 8.096 1.885 1.00 97.06 111 GLN A N 1
ATOM 905 C CA . GLN A 1 111 ? -19.228 7.482 1.039 1.00 97.06 111 GLN A CA 1
ATOM 906 C C . GLN A 1 111 ? -18.531 6.333 1.767 1.00 97.06 111 GLN A C 1
ATOM 908 O O . GLN A 1 111 ? -18.365 5.266 1.187 1.00 97.06 111 GLN A O 1
ATOM 913 N N . LEU A 1 112 ? -18.198 6.516 3.046 1.00 97.19 112 LEU A N 1
ATOM 914 C CA . LEU A 1 112 ? -17.603 5.469 3.867 1.00 97.19 112 LEU A CA 1
ATOM 915 C C . LEU A 1 112 ? -18.512 4.239 3.952 1.00 97.19 112 LEU A C 1
ATOM 917 O O . LEU A 1 112 ? -18.050 3.127 3.731 1.00 97.19 112 LEU A O 1
ATOM 921 N N . ARG A 1 113 ? -19.812 4.425 4.211 1.00 96.62 113 ARG A N 1
ATOM 922 C CA . ARG A 1 113 ? -20.776 3.314 4.234 1.00 96.62 113 ARG A CA 1
ATOM 923 C C . ARG A 1 113 ? -20.863 2.605 2.886 1.00 96.62 113 ARG A C 1
ATOM 925 O O . ARG A 1 113 ? -20.878 1.381 2.867 1.00 96.62 113 ARG A O 1
ATOM 932 N N . LYS A 1 114 ? -20.869 3.351 1.775 1.00 97.81 114 LYS A N 1
ATOM 933 C CA . LYS A 1 114 ? -20.852 2.767 0.425 1.00 97.81 114 LYS A CA 1
ATOM 934 C C . LYS A 1 114 ? -19.617 1.885 0.219 1.00 97.81 114 LYS A C 1
ATOM 936 O O . LYS A 1 114 ? -19.763 0.747 -0.208 1.00 97.81 114 LYS A O 1
ATOM 941 N N . VAL A 1 115 ? -18.428 2.381 0.571 1.00 98.12 115 VAL A N 1
ATOM 942 C CA . VAL A 1 115 ? -17.182 1.609 0.446 1.00 98.12 115 VAL A CA 1
ATOM 943 C C . VAL A 1 115 ? -17.193 0.390 1.372 1.00 98.12 115 VAL A C 1
ATOM 945 O O . VAL A 1 115 ? -16.867 -0.701 0.930 1.00 98.12 115 VAL A O 1
ATOM 948 N N . LEU A 1 116 ? -17.621 0.527 2.631 1.00 97.81 116 LEU A N 1
ATOM 949 C CA . LEU A 1 116 ? -17.692 -0.598 3.573 1.00 97.81 116 LEU A CA 1
ATOM 950 C C . LEU A 1 116 ? -18.696 -1.672 3.140 1.00 97.81 116 LEU A C 1
ATOM 952 O O . LEU A 1 116 ? -18.434 -2.848 3.355 1.00 97.81 116 LEU A O 1
ATOM 956 N N . ASN A 1 117 ? -19.829 -1.291 2.543 1.00 97.50 117 ASN A N 1
ATOM 957 C CA . ASN A 1 117 ? -20.766 -2.246 1.947 1.00 97.50 117 ASN A CA 1
ATOM 958 C C . ASN A 1 117 ? -20.126 -2.963 0.758 1.00 97.50 117 ASN A C 1
ATOM 960 O O . ASN A 1 117 ? -20.191 -4.180 0.691 1.00 97.50 117 ASN A O 1
ATOM 964 N N . ARG A 1 118 ? -19.427 -2.233 -0.119 1.00 98.06 118 ARG A N 1
ATOM 965 C CA . ARG A 1 118 ? -18.729 -2.840 -1.257 1.00 98.06 118 ARG A CA 1
ATOM 966 C C . ARG A 1 118 ? -17.643 -3.830 -0.818 1.00 98.06 118 ARG A C 1
ATOM 968 O O . ARG A 1 118 ? -17.514 -4.899 -1.399 1.00 98.06 118 ARG A O 1
ATOM 975 N N . LEU A 1 119 ? -16.876 -3.487 0.218 1.00 98.38 119 LEU A N 1
ATOM 976 C CA . LEU A 1 119 ? -15.866 -4.375 0.806 1.00 98.38 119 LEU A CA 1
ATOM 977 C C . LEU A 1 119 ? -16.491 -5.619 1.451 1.00 98.38 119 LEU A C 1
ATOM 979 O O . LEU A 1 119 ? -15.894 -6.690 1.403 1.00 98.38 119 LEU A O 1
ATOM 983 N N . GLU A 1 120 ? -17.673 -5.480 2.050 1.00 97.75 120 GLU A N 1
ATOM 984 C CA . GLU A 1 120 ? -18.431 -6.596 2.622 1.00 97.75 120 GLU A CA 1
ATOM 985 C C . GLU A 1 120 ? -19.018 -7.515 1.544 1.00 97.75 120 GLU A C 1
ATOM 987 O O . GLU A 1 120 ? -18.861 -8.727 1.639 1.00 97.75 120 GLU A O 1
ATOM 992 N N . GLU A 1 121 ? -19.601 -6.955 0.480 1.00 98.00 121 GLU A N 1
ATOM 993 C CA . GLU A 1 121 ? -20.091 -7.704 -0.689 1.00 98.00 121 GLU A CA 1
ATOM 994 C C . GLU A 1 121 ? -18.988 -8.553 -1.339 1.00 98.00 121 GLU A C 1
ATOM 996 O O . GLU A 1 121 ? -19.242 -9.673 -1.771 1.00 98.00 121 GLU A O 1
ATOM 1001 N N . LEU A 1 122 ? -17.757 -8.033 -1.386 1.00 97.75 122 LEU A N 1
ATOM 1002 C CA . LEU A 1 122 ? -16.582 -8.740 -1.909 1.00 97.75 122 LEU A CA 1
ATOM 1003 C C . LEU A 1 122 ? -15.927 -9.679 -0.880 1.00 97.75 122 LEU A C 1
ATOM 1005 O O . LEU A 1 122 ? -14.918 -10.312 -1.181 1.00 97.75 122 LEU A O 1
ATOM 1009 N N . GLY A 1 123 ? -16.453 -9.754 0.345 1.00 97.31 123 GLY A N 1
ATOM 1010 C CA . GLY A 1 123 ? -15.927 -10.608 1.410 1.00 97.31 123 GLY A CA 1
ATOM 1011 C C . GLY A 1 123 ? -14.590 -10.152 2.005 1.00 97.31 123 GLY A C 1
ATOM 1012 O O . GLY A 1 123 ? -13.974 -10.911 2.751 1.00 97.31 123 GLY A O 1
ATOM 1013 N N . LEU A 1 124 ? -14.125 -8.932 1.712 1.00 97.69 124 LEU A N 1
ATOM 1014 C CA . LEU A 1 124 ? -12.889 -8.362 2.268 1.00 97.69 124 LEU A CA 1
ATOM 1015 C C . LEU A 1 124 ? -13.058 -7.915 3.724 1.00 97.69 124 LEU A C 1
ATOM 1017 O O . LEU A 1 124 ? -12.095 -7.928 4.497 1.00 97.69 124 LEU A O 1
ATOM 1021 N N . ILE A 1 125 ? -14.275 -7.516 4.098 1.00 97.44 125 ILE A N 1
ATOM 1022 C CA . ILE A 1 125 ? -14.644 -7.138 5.464 1.00 97.44 125 ILE A CA 1
ATOM 1023 C C . ILE A 1 125 ? -15.898 -7.895 5.887 1.00 97.44 125 ILE A C 1
ATOM 1025 O O . ILE A 1 125 ? -16.824 -8.068 5.108 1.00 97.44 125 ILE A O 1
ATOM 1029 N N . ILE A 1 126 ? -15.945 -8.292 7.150 1.00 96.62 126 ILE A N 1
ATOM 1030 C CA . ILE A 1 126 ? -17.110 -8.857 7.817 1.00 96.62 126 ILE A CA 1
ATOM 1031 C C . ILE A 1 126 ? -17.586 -7.830 8.843 1.00 96.62 126 ILE A C 1
ATOM 1033 O O . ILE A 1 126 ? -16.784 -7.293 9.616 1.00 96.62 126 ILE A O 1
ATOM 1037 N N . LYS A 1 127 ? -18.889 -7.543 8.858 1.00 94.44 127 LYS A N 1
ATOM 1038 C CA . LYS A 1 127 ? -19.510 -6.758 9.926 1.00 94.44 127 LYS A CA 1
ATOM 1039 C C . LYS A 1 127 ? -20.119 -7.711 10.947 1.00 94.44 127 LYS A C 1
ATOM 1041 O O . LYS A 1 127 ? -20.961 -8.530 10.600 1.00 94.44 127 LYS A O 1
ATOM 1046 N N . SER A 1 128 ? -19.707 -7.588 12.204 1.00 91.31 128 SER A N 1
ATOM 1047 C CA . SER A 1 128 ? -20.218 -8.410 13.308 1.00 91.31 128 SER A CA 1
ATOM 1048 C C . SER A 1 128 ? -20.919 -7.548 14.358 1.00 91.31 128 SER A C 1
ATOM 1050 O O . SER A 1 128 ? -20.606 -6.366 14.513 1.00 91.31 128 SER A O 1
ATOM 1052 N N . GLY A 1 129 ? -21.875 -8.132 15.081 1.00 88.38 129 GLY A N 1
ATOM 1053 C CA . GLY A 1 129 ? -22.612 -7.471 16.159 1.00 88.38 129 GLY A CA 1
ATOM 1054 C C . GLY A 1 129 ? -23.803 -6.612 15.712 1.00 88.38 129 GLY A C 1
ATOM 1055 O O . GLY A 1 129 ? -24.238 -6.620 14.560 1.00 88.38 129 GLY A O 1
ATOM 1056 N N . SER A 1 130 ? -24.374 -5.877 16.671 1.00 86.12 130 SER A N 1
ATOM 1057 C CA . SER A 1 130 ? -25.545 -5.016 16.453 1.00 86.12 130 SER A CA 1
ATOM 1058 C C . SER A 1 130 ? -25.174 -3.724 15.709 1.00 86.12 130 SER A C 1
ATOM 1060 O O . SER A 1 130 ? -24.013 -3.336 15.657 1.00 86.12 130 SER A O 1
ATOM 1062 N N . LYS A 1 131 ? -26.154 -2.961 15.200 1.00 78.44 131 LYS A N 1
ATOM 1063 C CA . LYS A 1 131 ? -25.879 -1.629 14.611 1.00 78.44 131 LYS A CA 1
ATOM 1064 C C . LYS A 1 131 ? -25.206 -0.652 15.589 1.00 78.44 131 LYS A C 1
ATOM 1066 O O . LYS A 1 131 ? -24.495 0.242 15.136 1.00 78.44 131 LYS A O 1
ATOM 1071 N N . LYS A 1 132 ? -25.455 -0.787 16.899 1.00 77.38 132 LYS A N 1
ATOM 1072 C CA . LYS A 1 132 ? -24.867 0.072 17.942 1.00 77.38 132 LYS A CA 1
ATOM 1073 C C . LYS A 1 132 ? -23.447 -0.370 18.306 1.00 77.38 132 LYS A C 1
ATOM 1075 O O . LYS A 1 132 ? -22.587 0.483 18.500 1.00 77.38 132 LYS A O 1
ATOM 1080 N N . ASP A 1 133 ? -23.195 -1.677 18.282 1.00 83.94 133 ASP A N 1
ATOM 1081 C CA . ASP A 1 133 ? -21.921 -2.278 18.688 1.00 83.94 133 ASP A CA 1
ATOM 1082 C C . ASP A 1 133 ? -21.133 -2.877 17.525 1.00 83.94 133 ASP A C 1
ATOM 1084 O O . ASP A 1 133 ? -20.210 -3.651 17.746 1.00 83.94 133 ASP A O 1
ATOM 1088 N N . GLN A 1 134 ? -21.428 -2.451 16.297 1.00 91.62 134 GLN A N 1
ATOM 1089 C CA . GLN A 1 134 ? -20.861 -3.021 15.080 1.00 91.62 134 GLN A CA 1
ATOM 1090 C C . GLN A 1 134 ? -19.333 -3.044 15.123 1.00 91.62 134 GLN A C 1
ATOM 1092 O O . GLN A 1 134 ? -18.686 -2.025 15.398 1.00 91.62 134 GLN A O 1
ATOM 1097 N N . GLU A 1 135 ? -18.778 -4.215 14.851 1.00 94.12 135 GLU A N 1
ATOM 1098 C CA . GLU A 1 135 ? -17.356 -4.448 14.655 1.00 94.12 135 GLU A CA 1
ATOM 1099 C C . GLU A 1 135 ? -17.074 -4.642 13.171 1.00 94.12 135 GLU A C 1
ATOM 1101 O O . GLU A 1 135 ? -17.896 -5.176 12.423 1.00 94.12 135 GLU A O 1
ATOM 1106 N N . TYR A 1 136 ? -15.899 -4.186 12.752 1.00 96.88 136 TYR A N 1
ATOM 1107 C CA . TYR A 1 136 ? -15.421 -4.308 11.384 1.00 96.88 136 TYR A CA 1
ATOM 1108 C C . TYR A 1 136 ? -14.187 -5.195 11.402 1.00 96.88 136 TYR A C 1
ATOM 1110 O O . TYR A 1 136 ? -13.170 -4.844 12.007 1.00 96.88 136 TYR A O 1
ATOM 1118 N N . ILE A 1 137 ? -14.303 -6.347 10.758 1.00 97.38 137 ILE A N 1
ATOM 1119 C CA . ILE A 1 137 ? -13.306 -7.410 10.771 1.00 97.38 137 ILE A CA 1
ATOM 1120 C C . ILE A 1 137 ? -12.775 -7.550 9.351 1.00 97.38 137 ILE A C 1
ATOM 1122 O O . ILE A 1 137 ? -13.545 -7.793 8.431 1.00 97.38 137 ILE A O 1
ATOM 1126 N N . VAL A 1 138 ? -11.473 -7.389 9.141 1.00 97.19 138 VAL A N 1
ATOM 1127 C CA . VAL A 1 138 ? -10.853 -7.730 7.855 1.00 97.19 138 VAL A CA 1
ATOM 1128 C C . VAL A 1 138 ? -10.796 -9.244 7.742 1.00 97.19 138 VAL A C 1
ATOM 1130 O O . VAL A 1 138 ? -10.335 -9.914 8.666 1.00 97.19 138 VAL A O 1
ATOM 1133 N N . ASN A 1 139 ? -11.240 -9.781 6.610 1.00 95.44 139 ASN A N 1
ATOM 1134 C CA . ASN A 1 139 ? -11.298 -11.219 6.416 1.00 95.44 139 ASN A CA 1
ATOM 1135 C C . ASN A 1 139 ? -9.876 -11.832 6.374 1.00 95.44 139 ASN A C 1
ATOM 1137 O O . ASN A 1 139 ? -9.119 -11.570 5.427 1.00 95.44 139 ASN A O 1
ATOM 1141 N N . PRO A 1 140 ? -9.508 -12.689 7.352 1.00 91.94 140 PRO A N 1
ATOM 1142 C CA . PRO A 1 140 ? -8.173 -13.278 7.449 1.00 91.94 140 PRO A CA 1
ATOM 1143 C C . PRO A 1 140 ? -7.835 -14.247 6.308 1.00 91.94 140 PRO A C 1
ATOM 1145 O O . PRO A 1 140 ? -6.663 -14.602 6.153 1.00 91.94 140 PRO A O 1
ATOM 1148 N N . MET A 1 141 ? -8.828 -14.657 5.506 1.00 91.19 141 MET A N 1
ATOM 1149 C CA . MET A 1 141 ? -8.621 -15.423 4.274 1.00 91.19 141 MET A CA 1
ATOM 1150 C C . MET A 1 141 ? -7.781 -14.645 3.254 1.00 91.19 141 MET A C 1
ATOM 1152 O O . MET A 1 141 ? -6.953 -15.241 2.566 1.00 91.19 141 MET A O 1
ATOM 1156 N N . PHE A 1 142 ? -7.965 -13.324 3.184 1.00 94.44 142 PHE A N 1
ATOM 1157 C CA . PHE A 1 142 ? -7.274 -12.455 2.231 1.00 94.44 142 PHE A CA 1
ATOM 1158 C C . PHE A 1 142 ? -6.157 -11.659 2.891 1.00 94.44 142 PHE A C 1
ATOM 1160 O O . PHE A 1 142 ? -5.079 -11.524 2.318 1.00 94.44 142 PHE A O 1
ATOM 1167 N N . VAL A 1 143 ? -6.388 -11.146 4.102 1.00 94.62 143 VAL A N 1
ATOM 1168 C CA . VAL A 1 143 ? -5.452 -10.226 4.749 1.00 94.62 143 VAL A CA 1
ATOM 1169 C C . VAL A 1 143 ? -5.350 -10.502 6.246 1.00 94.62 143 VAL A C 1
ATOM 1171 O O . VAL A 1 143 ? -6.347 -10.488 6.959 1.00 94.62 143 VAL A O 1
ATOM 1174 N N . ARG A 1 144 ? -4.131 -10.695 6.762 1.00 91.19 144 ARG A N 1
ATOM 1175 C CA . ARG A 1 144 ? -3.877 -10.934 8.196 1.00 91.19 144 ARG A CA 1
ATOM 1176 C C . ARG A 1 144 ? -2.632 -10.221 8.693 1.00 91.19 144 ARG A C 1
ATOM 1178 O O . ARG A 1 144 ? -1.787 -9.823 7.912 1.00 91.19 144 ARG A O 1
ATOM 1185 N N . ILE A 1 145 ? -2.466 -10.096 10.003 1.00 90.31 145 ILE A N 1
ATOM 1186 C CA . ILE A 1 145 ? -1.238 -9.554 10.601 1.00 90.31 145 ILE A CA 1
ATOM 1187 C C . ILE A 1 145 ? -0.249 -10.665 10.973 1.00 90.31 145 ILE A C 1
ATOM 1189 O O . ILE A 1 145 ? -0.647 -11.740 11.422 1.00 90.31 145 ILE A O 1
ATOM 1193 N N . GLY A 1 146 ? 1.050 -10.389 10.841 1.00 81.75 146 GLY A N 1
ATOM 1194 C CA . GLY A 1 146 ? 2.112 -11.271 11.326 1.00 81.75 146 GLY A CA 1
ATOM 1195 C C . GLY A 1 146 ? 2.510 -12.356 10.329 1.00 81.75 146 GLY A C 1
ATOM 1196 O O . GLY A 1 146 ? 2.982 -12.015 9.262 1.00 81.75 146 GLY A O 1
ATOM 1197 N N . ASN A 1 147 ? 2.423 -13.647 10.677 1.00 75.50 147 ASN A N 1
ATOM 1198 C CA . ASN A 1 147 ? 3.001 -14.735 9.869 1.00 75.50 147 ASN A CA 1
ATOM 1199 C C . ASN A 1 147 ? 1.969 -15.499 9.013 1.00 75.50 147 ASN A C 1
ATOM 1201 O O . ASN A 1 147 ? 0.757 -15.424 9.220 1.00 75.50 147 ASN A O 1
ATOM 1205 N N . THR A 1 148 ? 2.456 -16.283 8.048 1.00 75.69 148 THR A N 1
ATOM 1206 C CA . THR A 1 148 ? 1.602 -17.078 7.151 1.00 75.69 148 THR A CA 1
ATOM 1207 C C . THR A 1 148 ? 0.991 -18.314 7.825 1.00 75.69 148 THR A C 1
ATOM 1209 O O . THR A 1 148 ? 0.176 -18.994 7.202 1.00 75.69 148 THR A O 1
ATOM 1212 N N . LYS A 1 149 ? 1.326 -18.619 9.091 1.00 72.06 149 LYS A N 1
ATOM 1213 C CA . LYS A 1 149 ? 0.951 -19.857 9.809 1.00 72.06 149 LYS A CA 1
ATOM 1214 C C . LYS A 1 149 ? 1.104 -21.132 8.951 1.00 72.06 149 LYS A C 1
ATOM 1216 O O . LYS A 1 149 ? 0.227 -21.984 8.949 1.00 72.06 149 LYS A O 1
ATOM 1221 N N . GLY A 1 150 ? 2.177 -21.228 8.161 1.00 71.62 150 GLY A N 1
ATOM 1222 C CA . GLY A 1 150 ? 2.428 -22.376 7.276 1.00 71.62 150 GLY A CA 1
ATOM 1223 C C . GLY A 1 150 ? 1.664 -22.364 5.945 1.00 71.62 150 GLY A C 1
ATOM 1224 O O . GLY A 1 150 ? 1.885 -23.245 5.119 1.00 71.62 150 GLY A O 1
ATOM 1225 N N . ASN A 1 151 ? 0.818 -21.359 5.692 1.00 76.75 151 ASN A N 1
ATOM 1226 C CA . ASN A 1 151 ? 0.210 -21.156 4.380 1.00 76.75 151 ASN A CA 1
ATOM 1227 C C . ASN A 1 151 ? 1.307 -20.834 3.348 1.00 76.75 151 ASN A C 1
ATOM 1229 O O . ASN A 1 151 ? 2.109 -19.918 3.554 1.00 76.75 151 ASN A O 1
ATOM 1233 N N . LYS A 1 152 ? 1.331 -21.610 2.261 1.00 83.31 152 LYS A N 1
ATOM 1234 C CA . LYS A 1 152 ? 2.287 -21.494 1.150 1.00 83.31 152 LYS A CA 1
ATOM 1235 C C . LYS A 1 152 ? 1.758 -20.656 -0.019 1.00 83.31 152 LYS A C 1
ATOM 1237 O O . LYS A 1 152 ? 2.468 -20.502 -1.008 1.00 83.31 152 LYS A O 1
ATOM 1242 N N . ALA A 1 153 ? 0.528 -20.145 0.072 1.00 88.81 153 ALA A N 1
ATOM 1243 C CA . ALA A 1 153 ? -0.048 -19.274 -0.941 1.00 88.81 153 ALA A CA 1
ATOM 1244 C C . ALA A 1 153 ? 0.833 -18.032 -1.137 1.00 88.81 153 ALA A C 1
ATOM 1246 O O . ALA A 1 153 ? 1.364 -17.509 -0.150 1.00 88.81 153 ALA A O 1
ATOM 1247 N N . PRO A 1 154 ? 0.980 -17.540 -2.378 1.00 92.62 154 PRO A N 1
ATOM 1248 C CA . PRO A 1 154 ? 1.734 -16.326 -2.623 1.00 92.62 154 PRO A CA 1
ATOM 1249 C C . PRO A 1 154 ? 1.140 -15.132 -1.878 1.00 92.62 154 PRO A C 1
ATOM 1251 O O . PRO A 1 154 ? -0.080 -15.003 -1.736 1.00 92.62 154 PRO A O 1
ATOM 1254 N N . PHE A 1 155 ? 2.021 -14.269 -1.384 1.00 94.44 155 PHE A N 1
ATOM 1255 C CA . PHE A 1 155 ? 1.636 -13.132 -0.567 1.00 94.44 155 PHE A CA 1
ATOM 1256 C C . PHE A 1 155 ? 2.571 -11.939 -0.756 1.00 94.44 155 PHE A C 1
ATOM 1258 O O . PHE A 1 155 ? 3.738 -12.100 -1.123 1.00 94.44 155 PHE A O 1
ATOM 1265 N N . THR A 1 156 ? 2.062 -10.769 -0.379 1.00 94.88 156 THR A N 1
ATOM 1266 C CA . THR A 1 156 ? 2.820 -9.535 -0.183 1.00 94.88 156 THR A CA 1
ATOM 1267 C C . THR A 1 156 ? 2.701 -9.092 1.275 1.00 94.88 156 THR A C 1
ATOM 1269 O O . THR A 1 156 ? 1.644 -9.170 1.896 1.00 94.88 156 THR A O 1
ATOM 1272 N N . ARG A 1 157 ? 3.812 -8.659 1.869 1.00 94.25 157 ARG A N 1
ATOM 1273 C CA . ARG A 1 157 ? 3.867 -8.020 3.185 1.00 94.25 157 ARG A CA 1
ATOM 1274 C C . ARG A 1 157 ? 3.741 -6.522 3.000 1.00 94.25 157 ARG A C 1
ATOM 1276 O O . ARG A 1 157 ? 4.553 -5.965 2.281 1.00 94.25 157 ARG A O 1
ATOM 1283 N N . LEU A 1 158 ? 2.824 -5.875 3.707 1.00 94.94 158 LEU A N 1
ATOM 1284 C CA . LEU A 1 158 ? 2.722 -4.424 3.842 1.00 94.94 158 LEU A CA 1
ATOM 1285 C C . LEU A 1 158 ? 3.190 -4.007 5.243 1.00 94.94 158 LEU A C 1
ATOM 1287 O O . LEU A 1 158 ? 2.540 -4.316 6.246 1.00 94.94 158 LEU A O 1
ATOM 1291 N N . TYR A 1 159 ? 4.310 -3.293 5.342 1.00 92.88 159 TYR A N 1
ATOM 1292 C CA . TYR A 1 159 ? 4.837 -2.840 6.632 1.00 92.88 159 TYR A CA 1
ATOM 1293 C C . TYR A 1 159 ? 4.093 -1.611 7.121 1.00 92.88 159 TYR A C 1
ATOM 1295 O O . TYR A 1 159 ? 4.108 -0.549 6.501 1.00 92.88 159 TYR A O 1
ATOM 1303 N N . LYS A 1 160 ? 3.498 -1.721 8.304 1.00 91.94 160 LYS A N 1
ATOM 1304 C CA . LYS A 1 160 ? 2.572 -0.723 8.831 1.00 91.94 160 LYS A CA 1
ATOM 1305 C C . LYS A 1 160 ? 3.248 0.603 9.142 1.00 91.94 160 LYS A C 1
ATOM 1307 O O . LYS A 1 160 ? 2.640 1.646 8.948 1.00 91.94 160 LYS A O 1
ATOM 1312 N N . LYS A 1 161 ? 4.489 0.585 9.637 1.00 87.50 161 LYS A N 1
ATOM 1313 C CA . LYS A 1 161 ? 5.215 1.814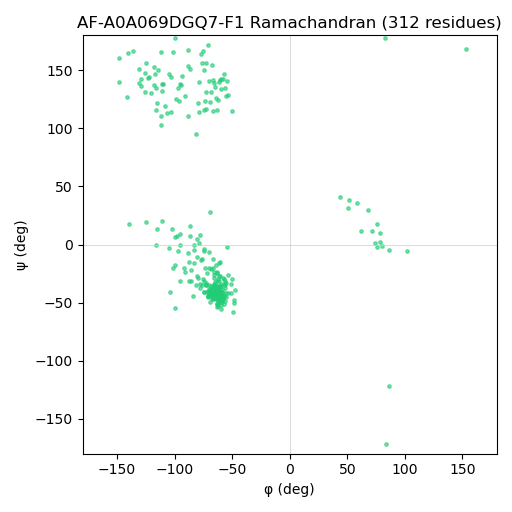 9.987 1.00 87.50 161 LYS A CA 1
ATOM 1314 C C . LYS A 1 161 ? 5.460 2.687 8.755 1.00 87.50 161 LYS A C 1
ATOM 1316 O O . LYS A 1 161 ? 5.073 3.851 8.751 1.00 87.50 161 LYS A O 1
ATOM 1321 N N . THR A 1 162 ? 6.055 2.114 7.711 1.00 88.75 162 THR A N 1
ATOM 1322 C CA . THR A 1 162 ? 6.262 2.801 6.427 1.00 88.75 162 THR A CA 1
ATOM 1323 C C . THR A 1 162 ? 4.924 3.105 5.765 1.00 88.75 162 THR A C 1
ATOM 1325 O O . THR A 1 162 ? 4.718 4.211 5.283 1.00 88.75 162 THR A O 1
ATOM 1328 N N . GLY A 1 163 ? 3.979 2.165 5.833 1.00 92.88 163 GLY A N 1
ATOM 1329 C CA . GLY A 1 163 ? 2.657 2.313 5.247 1.00 92.88 163 GLY A CA 1
ATOM 1330 C C . GLY A 1 163 ? 1.844 3.476 5.817 1.00 92.88 163 GLY A C 1
ATOM 1331 O O . GLY A 1 163 ? 1.186 4.190 5.066 1.00 92.88 163 GLY A O 1
ATOM 1332 N N . ARG A 1 164 ? 1.935 3.717 7.131 1.00 91.38 164 ARG A N 1
ATOM 1333 C CA . ARG A 1 164 ? 1.343 4.889 7.792 1.00 91.38 164 ARG A CA 1
ATOM 1334 C C . ARG A 1 164 ? 2.065 6.176 7.426 1.00 91.38 164 ARG A C 1
ATOM 1336 O O . ARG A 1 164 ? 1.406 7.169 7.170 1.00 91.38 164 ARG A O 1
ATOM 1343 N N . TYR A 1 165 ? 3.396 6.149 7.370 1.00 88.25 165 TYR A N 1
ATOM 1344 C CA . TYR A 1 165 ? 4.187 7.323 6.996 1.00 88.25 165 TYR A CA 1
ATOM 1345 C C . TYR A 1 165 ? 3.834 7.844 5.595 1.00 88.25 165 TYR A C 1
ATOM 1347 O O . TYR A 1 165 ? 3.785 9.049 5.374 1.00 88.25 165 TYR A O 1
ATOM 1355 N N . ILE A 1 166 ? 3.565 6.944 4.647 1.00 90.62 166 ILE A N 1
ATOM 1356 C CA . ILE A 1 166 ? 3.216 7.343 3.280 1.00 90.62 166 ILE A CA 1
ATOM 1357 C C . ILE A 1 166 ? 1.740 7.705 3.101 1.00 90.62 166 ILE A C 1
ATOM 1359 O O . ILE A 1 166 ? 1.396 8.331 2.104 1.00 90.62 166 ILE A O 1
ATOM 1363 N N . GLN A 1 167 ? 0.872 7.331 4.047 1.00 89.19 167 GLN A N 1
ATOM 1364 C CA . GLN A 1 167 ? -0.563 7.616 3.973 1.00 89.19 167 GLN A CA 1
ATOM 1365 C C . GLN A 1 167 ? -0.846 9.126 3.934 1.00 89.19 167 GLN A C 1
ATOM 1367 O O . GLN A 1 167 ? -1.848 9.535 3.359 1.00 89.19 167 GLN A O 1
ATOM 1372 N N . ASP A 1 168 ? 0.049 9.936 4.505 1.00 84.38 168 ASP A N 1
ATOM 1373 C CA . ASP A 1 168 ? -0.045 11.399 4.501 1.00 84.38 168 ASP A CA 1
ATOM 1374 C C . ASP A 1 168 ? 0.618 12.041 3.265 1.00 84.38 168 ASP A C 1
ATOM 1376 O O . ASP A 1 168 ? 0.507 13.247 3.057 1.00 84.38 168 ASP A O 1
ATOM 1380 N N . LYS A 1 169 ? 1.319 11.249 2.441 1.00 90.38 169 LYS A N 1
ATOM 1381 C CA . LYS A 1 169 ? 2.008 11.712 1.222 1.00 90.38 169 LYS A CA 1
ATOM 1382 C C . LYS A 1 169 ? 1.250 11.410 -0.063 1.00 90.38 169 LYS A C 1
ATOM 1384 O O . LYS A 1 169 ? 1.555 12.016 -1.085 1.00 90.38 169 LYS A O 1
ATOM 1389 N N . LEU A 1 170 ? 0.336 10.449 -0.011 1.00 95.81 170 LEU A N 1
ATOM 1390 C CA . LEU A 1 170 ? -0.426 9.970 -1.152 1.00 95.81 170 LEU A CA 1
ATOM 1391 C C . LEU A 1 170 ? -1.918 10.129 -0.890 1.00 95.81 170 LEU A C 1
ATOM 1393 O O . LEU A 1 170 ? -2.401 9.910 0.224 1.00 95.81 170 LEU A O 1
ATOM 1397 N N . ASP A 1 171 ? -2.663 10.457 -1.936 1.00 96.00 171 ASP A N 1
ATOM 1398 C CA . ASP A 1 171 ? -4.111 10.439 -1.878 1.00 96.00 171 ASP A CA 1
ATOM 1399 C C . ASP A 1 171 ? -4.665 9.001 -1.818 1.00 96.00 171 ASP A C 1
ATOM 1401 O O . ASP A 1 171 ? -3.966 7.991 -1.942 1.00 96.00 171 ASP A O 1
ATOM 1405 N N . THR A 1 172 ? -5.975 8.883 -1.592 1.00 97.25 172 THR A N 1
ATOM 1406 C CA . THR A 1 172 ? -6.608 7.564 -1.453 1.00 97.25 172 THR A CA 1
ATOM 1407 C C . THR A 1 172 ? -6.540 6.745 -2.745 1.00 97.25 172 THR A C 1
ATOM 1409 O O . THR A 1 172 ? -6.447 5.528 -2.671 1.00 97.25 172 THR A O 1
ATOM 1412 N N . LYS A 1 173 ? -6.578 7.358 -3.930 1.00 98.25 173 LYS A N 1
ATOM 1413 C CA . LYS A 1 173 ? -6.487 6.610 -5.191 1.00 98.25 173 LYS A CA 1
ATOM 1414 C C . LYS A 1 173 ? -5.055 6.144 -5.442 1.00 98.25 173 LYS A C 1
ATOM 1416 O O . LYS A 1 173 ? -4.856 4.998 -5.819 1.00 98.25 173 LYS A O 1
ATOM 1421 N N . GLU A 1 174 ? -4.069 6.986 -5.164 1.00 98.44 174 GLU A N 1
ATOM 1422 C CA . GLU A 1 174 ? -2.644 6.659 -5.244 1.00 98.44 174 GLU A CA 1
ATOM 1423 C C . GLU A 1 174 ? -2.279 5.484 -4.326 1.00 98.44 174 GLU A C 1
ATOM 1425 O O . GLU A 1 174 ? -1.569 4.571 -4.747 1.00 98.44 174 GLU A O 1
ATOM 1430 N N . LEU A 1 175 ? -2.826 5.445 -3.104 1.00 98.25 175 LEU A N 1
ATOM 1431 C CA . LEU A 1 175 ? -2.668 4.303 -2.192 1.00 98.25 175 LEU A CA 1
ATOM 1432 C C . LEU A 1 175 ? -3.292 3.017 -2.749 1.00 98.25 175 LEU A C 1
ATOM 1434 O O . LEU A 1 175 ? -2.731 1.935 -2.580 1.00 98.25 175 LEU A O 1
ATOM 1438 N N . GLY A 1 176 ? -4.443 3.117 -3.417 1.00 98.19 176 GLY A N 1
ATOM 1439 C CA . GLY A 1 176 ? -5.079 1.963 -4.050 1.00 98.19 176 GLY A CA 1
ATOM 1440 C C . GLY A 1 176 ? -4.311 1.451 -5.258 1.00 98.19 176 GLY A C 1
ATOM 1441 O O . GLY A 1 176 ? -4.110 0.245 -5.382 1.00 98.19 176 GLY A O 1
ATOM 1442 N N . PHE A 1 177 ? -3.824 2.363 -6.101 1.00 98.56 177 PHE A N 1
ATOM 1443 C CA . PHE A 1 177 ? -2.951 2.034 -7.223 1.00 98.56 177 PHE A CA 1
ATOM 1444 C C . PHE A 1 177 ? -1.677 1.332 -6.736 1.00 98.56 177 PHE A C 1
ATOM 1446 O O . PHE A 1 177 ? -1.322 0.278 -7.255 1.00 98.56 177 PHE A O 1
ATOM 1453 N N . LEU A 1 178 ? -1.031 1.859 -5.689 1.00 98.12 178 LEU A N 1
ATOM 1454 C CA . LEU A 1 178 ? 0.127 1.237 -5.042 1.00 98.12 178 LEU A CA 1
ATOM 1455 C C . LEU A 1 178 ? -0.174 -0.187 -4.558 1.00 98.12 178 LEU A C 1
ATOM 1457 O O . LEU A 1 178 ? 0.621 -1.093 -4.807 1.00 98.12 178 LEU A O 1
ATOM 1461 N N . LEU A 1 179 ? -1.293 -0.384 -3.854 1.00 97.50 179 LEU A N 1
ATOM 1462 C CA . LEU A 1 179 ? -1.633 -1.690 -3.295 1.00 97.50 179 LEU A CA 1
ATOM 1463 C C . LEU A 1 179 ? -1.876 -2.720 -4.408 1.00 97.50 179 LEU A C 1
ATOM 1465 O O . LEU A 1 179 ? -1.312 -3.809 -4.352 1.00 97.50 179 LEU A O 1
ATOM 1469 N N . LYS A 1 180 ? -2.596 -2.347 -5.474 1.00 97.94 180 LYS A N 1
ATOM 1470 C CA . LYS A 1 180 ? -2.749 -3.197 -6.668 1.00 97.94 180 LYS A CA 1
ATOM 1471 C C . LYS A 1 180 ? -1.411 -3.507 -7.331 1.00 97.94 180 LYS A C 1
ATOM 1473 O O . LYS A 1 180 ? -1.132 -4.658 -7.648 1.00 97.94 180 LYS A O 1
ATOM 1478 N N . LEU A 1 181 ? -0.569 -2.490 -7.519 1.00 97.75 181 LEU A N 1
ATOM 1479 C CA . LEU A 1 181 ? 0.738 -2.635 -8.160 1.00 97.75 181 LEU A CA 1
ATOM 1480 C C . LEU A 1 181 ? 1.661 -3.578 -7.378 1.00 97.75 181 LEU A C 1
ATOM 1482 O O . LEU A 1 181 ? 2.463 -4.290 -7.977 1.00 97.75 181 LEU A O 1
ATOM 1486 N N . SER A 1 182 ? 1.522 -3.624 -6.050 1.00 96.88 182 SER A N 1
ATOM 1487 C CA . SER A 1 182 ? 2.334 -4.488 -5.192 1.00 96.88 182 SER A CA 1
ATOM 1488 C C . SER A 1 182 ? 2.145 -5.988 -5.459 1.00 96.88 182 SER A C 1
ATOM 1490 O O . SER A 1 182 ? 3.079 -6.761 -5.245 1.00 96.88 182 SER A O 1
ATOM 1492 N N . LEU A 1 183 ? 1.001 -6.394 -6.026 1.00 96.25 183 LEU A N 1
ATOM 1493 C CA . LEU A 1 183 ? 0.740 -7.785 -6.410 1.00 96.25 183 LEU A CA 1
ATOM 1494 C C . LEU A 1 183 ? 1.638 -8.265 -7.562 1.00 96.25 183 LEU A C 1
ATOM 1496 O O . LEU A 1 183 ? 1.850 -9.469 -7.702 1.00 96.25 183 LEU A O 1
ATOM 1500 N N . PHE A 1 184 ? 2.209 -7.336 -8.336 1.00 96.94 184 PHE A N 1
ATOM 1501 C CA . PHE A 1 184 ? 3.084 -7.608 -9.481 1.00 96.94 184 PHE A CA 1
ATOM 1502 C C . PHE A 1 184 ? 4.576 -7.577 -9.135 1.00 96.94 184 PHE A C 1
ATOM 1504 O O . PHE A 1 184 ? 5.418 -7.615 -10.029 1.00 96.94 184 PHE A O 1
ATOM 1511 N N . ILE A 1 185 ? 4.934 -7.497 -7.853 1.00 95.94 185 ILE A N 1
ATOM 1512 C CA . ILE A 1 185 ? 6.337 -7.581 -7.440 1.00 95.94 185 ILE A CA 1
ATOM 1513 C C . ILE A 1 185 ? 6.801 -9.033 -7.563 1.00 95.94 185 ILE A C 1
ATOM 1515 O O . ILE A 1 185 ? 6.226 -9.922 -6.924 1.00 95.94 185 ILE A O 1
ATOM 1519 N N . ASP A 1 186 ? 7.860 -9.259 -8.336 1.00 94.62 186 ASP A N 1
ATOM 1520 C CA . ASP A 1 186 ? 8.561 -10.541 -8.389 1.00 94.62 186 ASP A CA 1
ATOM 1521 C C . ASP A 1 186 ? 9.335 -10.809 -7.086 1.00 94.62 186 ASP A C 1
ATOM 1523 O O . ASP A 1 186 ? 9.955 -9.920 -6.498 1.00 94.62 186 ASP A O 1
ATOM 1527 N N . PHE A 1 187 ? 9.323 -12.062 -6.631 1.00 92.06 187 PHE A N 1
ATOM 1528 C CA . PHE A 1 187 ? 9.965 -12.460 -5.379 1.00 92.06 187 PHE A CA 1
ATOM 1529 C C . PHE A 1 187 ? 11.495 -12.342 -5.427 1.00 92.06 187 PHE A C 1
ATOM 1531 O O . PHE A 1 187 ? 12.104 -11.914 -4.446 1.00 92.06 187 PHE A O 1
ATOM 1538 N N . ASN A 1 188 ? 12.135 -12.719 -6.534 1.00 88.06 188 ASN A N 1
ATOM 1539 C CA . ASN A 1 188 ? 13.594 -12.839 -6.595 1.00 88.06 188 ASN A CA 1
ATOM 1540 C C . ASN A 1 188 ? 14.274 -11.500 -6.886 1.00 88.06 188 ASN A C 1
ATOM 1542 O O . ASN A 1 188 ? 15.275 -11.152 -6.261 1.00 88.06 188 ASN A O 1
ATOM 1546 N N . THR A 1 189 ? 13.719 -10.757 -7.837 1.00 90.12 189 THR A N 1
ATOM 1547 C CA . THR A 1 189 ? 14.313 -9.545 -8.409 1.00 90.12 189 THR A CA 1
ATOM 1548 C C . THR A 1 189 ? 13.732 -8.259 -7.826 1.00 90.12 189 THR A C 1
ATOM 1550 O O . THR A 1 189 ? 14.360 -7.207 -7.936 1.00 90.12 189 THR A O 1
ATOM 1553 N N . LEU A 1 190 ? 12.556 -8.339 -7.186 1.00 92.38 190 LEU A N 1
ATOM 1554 C CA . LEU A 1 190 ? 11.784 -7.209 -6.650 1.00 92.38 190 LEU A CA 1
ATOM 1555 C C . LEU A 1 190 ? 11.311 -6.202 -7.710 1.00 92.38 190 LEU A C 1
ATOM 1557 O O . LEU A 1 190 ? 10.841 -5.116 -7.356 1.00 92.38 190 LEU A O 1
ATOM 1561 N N . ILE A 1 191 ? 11.424 -6.541 -8.996 1.00 94.19 191 ILE A N 1
ATOM 1562 C CA . ILE A 1 191 ? 10.880 -5.714 -10.070 1.00 94.19 191 ILE A CA 1
ATO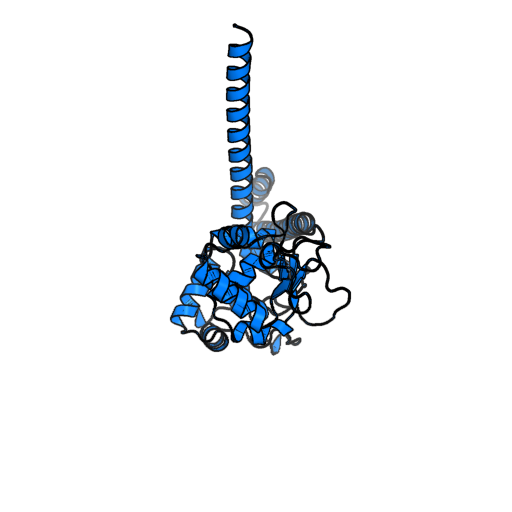M 1563 C C . ILE A 1 191 ? 9.366 -5.889 -10.143 1.00 94.19 191 ILE A C 1
ATOM 1565 O O . ILE A 1 191 ? 8.820 -6.930 -9.779 1.00 94.19 191 ILE A O 1
ATOM 1569 N N . ILE A 1 192 ? 8.695 -4.884 -10.688 1.00 96.62 192 ILE A N 1
ATOM 1570 C CA . ILE A 1 192 ? 7.300 -5.000 -11.106 1.00 96.62 192 ILE A CA 1
ATOM 1571 C C . ILE A 1 192 ? 7.270 -5.739 -12.458 1.00 96.62 192 ILE A C 1
ATOM 1573 O O . ILE A 1 192 ? 7.775 -5.220 -13.457 1.00 96.62 192 ILE A O 1
ATOM 1577 N N . ALA A 1 193 ? 6.706 -6.948 -12.488 1.00 96.06 193 ALA A N 1
ATOM 1578 C CA . ALA A 1 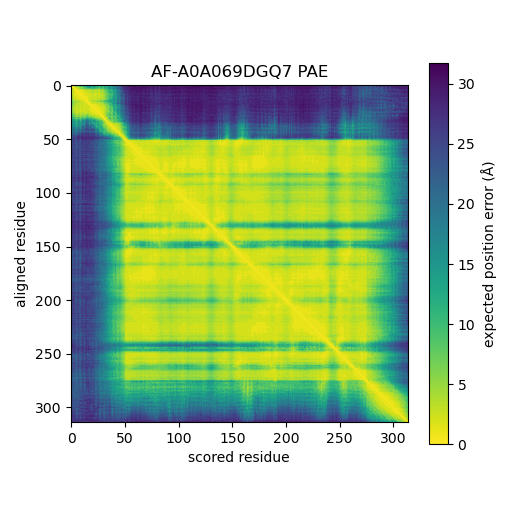193 ? 6.763 -7.890 -13.611 1.00 96.06 193 ALA A CA 1
ATOM 1579 C C . ALA A 1 193 ? 5.374 -8.340 -14.091 1.00 96.06 193 ALA A C 1
ATOM 1581 O O . ALA A 1 193 ? 4.404 -8.297 -13.338 1.00 96.06 193 ALA A O 1
ATOM 1582 N N . GLN A 1 194 ? 5.287 -8.773 -15.354 1.00 94.88 194 GLN A N 1
ATOM 1583 C CA . GLN A 1 194 ? 4.044 -9.287 -15.947 1.00 94.88 194 GLN A CA 1
ATOM 1584 C C . GLN A 1 194 ? 3.578 -10.564 -15.241 1.00 94.88 194 GLN A C 1
ATOM 1586 O O . GLN A 1 194 ? 2.413 -10.665 -14.868 1.00 94.88 194 GLN A O 1
ATOM 1591 N N . ASP A 1 195 ? 4.507 -11.499 -15.020 1.00 95.00 195 ASP A N 1
ATOM 1592 C CA . ASP A 1 195 ? 4.315 -12.660 -14.155 1.00 95.00 195 ASP A CA 1
ATOM 1593 C C . ASP A 1 195 ? 5.219 -12.526 -12.915 1.00 95.00 195 ASP A C 1
ATOM 1595 O O . ASP A 1 195 ? 6.428 -12.758 -13.000 1.00 95.00 195 ASP A O 1
ATOM 1599 N N . PRO A 1 196 ? 4.664 -12.149 -11.750 1.00 94.50 196 PRO A N 1
ATOM 1600 C CA . PRO A 1 196 ? 5.423 -11.993 -10.513 1.00 94.50 196 PRO A CA 1
ATOM 1601 C C . PRO A 1 196 ? 5.754 -13.330 -9.823 1.00 94.50 196 PRO A C 1
ATOM 1603 O O . PRO A 1 196 ? 6.171 -13.337 -8.658 1.00 94.50 196 PRO A O 1
ATOM 1606 N N . TYR A 1 197 ? 5.487 -14.464 -10.478 1.00 94.94 197 TYR A N 1
ATOM 1607 C CA . TYR A 1 197 ? 5.812 -15.811 -10.007 1.00 94.94 197 TYR A CA 1
ATOM 1608 C C . TYR A 1 197 ? 6.822 -16.538 -10.905 1.00 94.94 197 TYR A C 1
ATOM 1610 O O . TYR A 1 197 ? 7.189 -17.674 -10.582 1.00 94.94 197 TYR A O 1
ATOM 1618 N N . GLU A 1 198 ? 7.283 -15.907 -11.990 1.00 93.81 198 GLU A N 1
ATOM 1619 C CA . GLU A 1 198 ? 8.293 -16.476 -12.881 1.00 93.81 198 GLU A CA 1
ATOM 1620 C C . GLU A 1 198 ? 9.605 -16.704 -12.113 1.00 93.81 198 GLU A C 1
ATOM 1622 O O . GLU A 1 198 ? 10.173 -15.812 -11.484 1.00 93.81 198 GLU A O 1
ATOM 1627 N N . LYS A 1 199 ? 10.089 -17.946 -12.143 1.00 88.75 199 LYS A N 1
ATOM 1628 C CA . LYS A 1 199 ? 11.297 -18.360 -11.419 1.00 88.75 199 LYS A CA 1
ATOM 1629 C C . LYS A 1 199 ? 12.551 -18.206 -12.261 1.00 88.75 199 LYS A C 1
ATOM 1631 O O . LYS A 1 199 ? 13.636 -18.143 -11.690 1.00 88.75 199 LYS A O 1
ATOM 1636 N N . ASN A 1 200 ? 12.412 -18.209 -13.584 1.00 86.75 200 ASN A N 1
ATOM 1637 C CA . ASN A 1 200 ? 13.509 -18.041 -14.518 1.00 86.75 200 ASN A CA 1
ATOM 1638 C C . ASN A 1 200 ? 13.736 -16.544 -14.808 1.00 86.75 200 ASN A C 1
ATOM 1640 O O . ASN A 1 200 ? 12.923 -15.939 -15.511 1.00 86.75 200 ASN A O 1
ATOM 1644 N N . PRO A 1 201 ? 14.851 -15.947 -14.341 1.00 82.50 201 PRO A N 1
ATOM 1645 C CA . PRO A 1 201 ? 15.138 -14.531 -14.563 1.00 82.50 201 PRO A CA 1
ATOM 1646 C C . PRO A 1 201 ? 15.181 -14.130 -16.043 1.00 82.50 201 PRO A C 1
ATOM 1648 O O . PRO A 1 201 ? 14.819 -13.004 -16.368 1.00 82.50 201 PRO A O 1
ATOM 1651 N N . ASP A 1 202 ? 15.557 -15.043 -16.942 1.00 85.75 202 ASP A N 1
ATOM 1652 C CA . ASP A 1 202 ? 15.661 -14.761 -18.381 1.00 85.75 202 ASP A CA 1
ATOM 1653 C C . ASP A 1 202 ? 14.292 -14.635 -19.063 1.00 85.75 202 ASP A C 1
ATOM 1655 O O . ASP A 1 202 ? 14.174 -14.059 -20.144 1.00 85.75 202 ASP A O 1
ATOM 1659 N N . LYS A 1 203 ? 13.243 -15.176 -18.433 1.00 90.12 203 LYS A N 1
ATOM 1660 C CA . LYS A 1 203 ? 11.852 -15.076 -18.896 1.00 90.12 203 LYS A CA 1
ATOM 1661 C C . LYS A 1 203 ? 11.082 -13.956 -18.207 1.00 90.12 203 LYS A C 1
ATOM 1663 O O . LYS A 1 203 ? 9.936 -13.691 -18.563 1.00 90.12 203 LYS A O 1
ATOM 1668 N N . LEU A 1 204 ? 11.692 -13.306 -17.221 1.00 91.00 204 LEU A N 1
ATOM 1669 C CA . LEU A 1 204 ? 11.033 -12.287 -16.434 1.00 91.00 204 LEU A CA 1
ATOM 1670 C C . LEU A 1 204 ? 10.855 -11.012 -17.266 1.00 91.00 204 LEU A C 1
ATOM 1672 O O . LEU A 1 204 ? 11.823 -10.358 -17.656 1.00 91.00 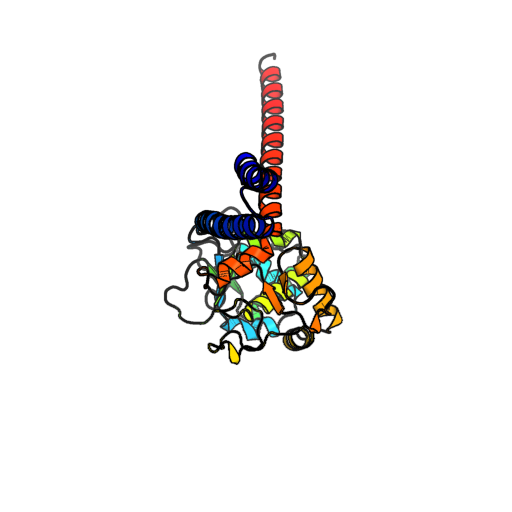204 LEU A O 1
ATOM 1676 N N . VAL A 1 205 ? 9.600 -10.635 -17.513 1.00 94.00 205 VAL A N 1
ATOM 1677 C CA . VAL A 1 205 ? 9.260 -9.449 -18.307 1.00 94.00 205 VAL A CA 1
ATOM 1678 C C . VAL A 1 205 ? 8.835 -8.302 -17.383 1.00 94.00 205 VAL A C 1
ATOM 1680 O O . VAL A 1 205 ? 7.782 -8.401 -16.746 1.00 94.00 205 VAL A O 1
ATOM 1683 N N . PRO A 1 206 ? 9.599 -7.192 -17.304 1.00 94.69 206 PRO A N 1
ATOM 1684 C CA . PRO A 1 206 ? 9.199 -6.023 -16.527 1.00 94.69 206 PRO A CA 1
ATOM 1685 C C . PRO A 1 206 ? 7.933 -5.381 -17.102 1.00 94.69 206 PRO A C 1
ATOM 1687 O O . PRO A 1 206 ? 7.856 -5.149 -18.311 1.00 94.69 206 PRO A O 1
ATOM 1690 N N . LEU A 1 207 ? 6.980 -5.013 -16.243 1.00 95.31 207 LEU A N 1
ATOM 1691 C CA . LEU A 1 207 ? 5.809 -4.241 -16.659 1.00 95.31 207 LEU A CA 1
ATOM 1692 C C . LEU A 1 207 ? 6.227 -2.820 -17.040 1.00 95.31 207 LEU A C 1
ATOM 1694 O O . LEU A 1 207 ? 6.792 -2.074 -16.234 1.00 95.31 207 LEU A O 1
ATOM 1698 N N . ARG A 1 208 ? 5.916 -2.417 -18.273 1.00 93.56 208 ARG A N 1
ATOM 1699 C CA . ARG A 1 208 ? 6.063 -1.028 -18.720 1.00 93.56 208 ARG A CA 1
ATOM 1700 C C . ARG A 1 208 ? 4.793 -0.247 -18.420 1.00 93.56 208 ARG A C 1
ATOM 1702 O O . ARG A 1 208 ? 3.745 -0.815 -18.153 1.00 93.56 208 ARG A O 1
ATOM 1709 N N . VAL A 1 209 ? 4.860 1.080 -18.520 1.00 94.88 209 VAL A N 1
ATOM 1710 C CA . VAL A 1 209 ? 3.713 1.969 -18.247 1.00 94.88 209 VAL A CA 1
ATOM 1711 C C . VAL A 1 209 ? 2.442 1.558 -18.994 1.00 94.88 209 VAL A C 1
ATOM 1713 O O . VAL A 1 209 ? 1.370 1.582 -18.401 1.00 94.88 209 VAL A O 1
ATOM 1716 N N . LYS A 1 210 ? 2.561 1.174 -20.271 1.00 94.94 210 LYS A N 1
ATOM 1717 C CA . LYS A 1 210 ? 1.430 0.705 -21.081 1.00 94.94 210 LYS A CA 1
ATOM 1718 C C . LYS A 1 210 ? 0.811 -0.566 -20.500 1.00 94.94 210 LYS A C 1
ATOM 1720 O O . LYS A 1 210 ? -0.407 -0.651 -20.381 1.00 94.94 210 LYS A O 1
ATOM 1725 N N . ASP A 1 211 ? 1.651 -1.513 -20.100 1.00 95.38 211 ASP A N 1
ATOM 1726 C CA . ASP A 1 211 ? 1.204 -2.775 -19.519 1.00 95.38 211 ASP A CA 1
ATOM 1727 C C . ASP A 1 211 ? 0.555 -2.531 -18.152 1.00 95.38 211 ASP A C 1
ATOM 1729 O O . ASP A 1 211 ? -0.517 -3.057 -17.880 1.00 95.38 211 ASP A O 1
ATOM 1733 N N . ILE A 1 212 ? 1.146 -1.666 -17.317 1.00 97.00 212 ILE A N 1
ATOM 1734 C CA . ILE A 1 212 ? 0.557 -1.263 -16.032 1.00 97.00 212 ILE A CA 1
ATOM 1735 C C . ILE A 1 212 ? -0.805 -0.606 -16.266 1.00 97.00 212 ILE A C 1
ATOM 1737 O O . ILE A 1 212 ? -1.759 -0.945 -15.579 1.00 97.00 212 ILE A O 1
ATOM 1741 N N . ALA A 1 213 ? -0.924 0.300 -17.237 1.00 97.06 213 ALA A N 1
ATOM 1742 C CA . ALA A 1 213 ? -2.193 0.946 -17.561 1.00 97.06 213 ALA A CA 1
ATOM 1743 C C . ALA A 1 213 ? -3.264 -0.080 -17.953 1.00 97.06 213 ALA A C 1
ATOM 1745 O O . ALA A 1 213 ? -4.374 -0.043 -17.425 1.00 97.06 213 ALA A O 1
ATOM 1746 N N . GLN A 1 214 ? -2.900 -1.051 -18.797 1.00 96.38 214 GLN A N 1
ATOM 1747 C CA . GLN A 1 214 ? -3.787 -2.141 -19.191 1.00 96.38 214 GLN A CA 1
ATOM 1748 C C . GLN A 1 214 ? -4.212 -3.003 -17.996 1.00 96.38 214 GLN A C 1
ATOM 1750 O O . GLN A 1 214 ? -5.404 -3.239 -17.824 1.00 96.38 214 GLN A O 1
ATOM 1755 N N . GLN A 1 215 ? -3.264 -3.438 -17.160 1.00 95.44 215 GLN A N 1
ATOM 1756 C CA . GLN A 1 215 ? -3.559 -4.244 -15.969 1.00 95.44 215 GLN A CA 1
ATOM 1757 C C . GLN A 1 215 ? -4.458 -3.481 -14.989 1.00 95.44 215 GLN A C 1
ATOM 1759 O O . GLN A 1 215 ? -5.384 -4.047 -14.422 1.00 95.44 215 GLN A O 1
ATOM 1764 N N . MET A 1 216 ? -4.226 -2.177 -14.819 1.00 95.25 216 MET A N 1
ATOM 1765 C CA . MET A 1 216 ? -4.964 -1.331 -13.877 1.00 95.25 216 MET A CA 1
ATOM 1766 C C . MET A 1 216 ? -6.325 -0.851 -14.393 1.00 95.25 216 MET A C 1
ATOM 1768 O O . MET A 1 216 ? -7.102 -0.320 -13.598 1.00 95.25 216 MET A O 1
ATOM 1772 N N . GLY A 1 217 ? -6.628 -1.045 -15.682 1.00 95.44 217 GLY A N 1
ATOM 1773 C CA . GLY A 1 217 ? -7.833 -0.506 -16.318 1.00 95.44 217 GLY A CA 1
ATOM 1774 C C . GLY A 1 217 ? -7.813 1.022 -16.446 1.00 95.44 217 GLY A C 1
ATOM 1775 O O . GLY A 1 217 ? -8.863 1.659 -16.410 1.00 95.44 217 GLY A O 1
ATOM 1776 N N . ASP A 1 218 ? -6.622 1.612 -16.566 1.00 97.12 218 ASP A N 1
ATOM 1777 C CA . ASP A 1 218 ? -6.393 3.055 -16.610 1.00 97.12 218 ASP A CA 1
ATOM 1778 C C . ASP A 1 218 ? -5.897 3.521 -17.988 1.00 97.12 218 ASP A C 1
ATOM 1780 O O . ASP A 1 218 ? -5.413 2.746 -18.812 1.00 97.12 218 ASP A O 1
ATOM 1784 N N . SER A 1 219 ? -5.941 4.836 -18.221 1.00 97.50 219 SER A N 1
ATOM 1785 C CA . SER A 1 219 ? -5.182 5.444 -19.318 1.00 97.50 219 SER A CA 1
ATOM 1786 C C . SER A 1 219 ? -3.690 5.514 -18.973 1.00 97.50 219 SER A C 1
ATOM 1788 O O . SER A 1 219 ? -3.326 5.744 -17.817 1.00 97.50 219 SER A O 1
ATOM 1790 N N . GLU A 1 220 ? -2.807 5.448 -19.977 1.00 96.50 220 GLU A N 1
ATOM 1791 C CA . GLU A 1 220 ? -1.368 5.657 -19.756 1.00 96.50 220 GLU A CA 1
ATOM 1792 C C . GLU A 1 220 ? -1.059 6.995 -19.069 1.00 96.50 220 GLU A C 1
ATOM 1794 O O . GLU A 1 220 ? -0.095 7.092 -18.311 1.00 96.50 220 GLU A O 1
ATOM 1799 N N . GLN A 1 221 ? -1.846 8.042 -19.333 1.00 96.69 221 GLN A N 1
ATOM 1800 C CA . GLN A 1 221 ? -1.661 9.350 -18.705 1.00 96.69 221 GLN A CA 1
ATOM 1801 C C . GLN A 1 221 ? -1.947 9.287 -17.202 1.00 96.69 221 GLN A C 1
ATOM 1803 O O . GLN A 1 221 ? -1.144 9.775 -16.405 1.00 96.69 221 GLN A O 1
ATOM 1808 N N . THR A 1 222 ? -3.052 8.647 -16.818 1.00 97.44 222 THR A N 1
ATOM 1809 C CA . THR A 1 222 ? -3.414 8.405 -15.416 1.00 97.44 222 THR A CA 1
ATOM 1810 C C . THR A 1 222 ? -2.341 7.568 -14.722 1.00 97.44 222 THR A C 1
ATOM 1812 O O . THR A 1 222 ? -1.846 7.944 -13.662 1.00 97.44 222 THR A O 1
ATOM 1815 N N . THR A 1 223 ? -1.899 6.481 -15.356 1.00 97.69 223 THR A N 1
ATOM 1816 C CA . THR A 1 223 ? -0.842 5.614 -14.824 1.00 97.69 223 THR A CA 1
ATOM 1817 C C . THR A 1 223 ? 0.479 6.362 -14.640 1.00 97.69 223 THR A C 1
ATOM 1819 O O . THR A 1 223 ? 1.118 6.223 -13.599 1.00 97.69 223 THR A O 1
ATOM 1822 N N . LYS A 1 224 ? 0.882 7.213 -15.596 1.00 96.31 224 LYS A N 1
ATOM 1823 C CA . LYS A 1 224 ? 2.072 8.077 -15.455 1.00 96.31 224 LYS A CA 1
ATOM 1824 C C . LYS A 1 224 ? 1.938 9.031 -14.271 1.00 96.31 224 LYS A C 1
ATOM 1826 O O . LYS A 1 224 ? 2.919 9.238 -13.560 1.00 96.31 224 LYS A O 1
ATOM 1831 N N . ALA A 1 225 ? 0.752 9.601 -14.052 1.00 97.50 225 ALA A N 1
ATOM 1832 C CA . ALA A 1 225 ? 0.503 10.480 -12.913 1.00 97.50 225 ALA A CA 1
ATOM 1833 C C . ALA A 1 225 ? 0.669 9.732 -11.582 1.00 97.50 225 ALA A C 1
ATOM 1835 O O . ALA A 1 225 ? 1.392 10.215 -10.712 1.00 97.50 225 ALA A O 1
ATOM 1836 N N . TYR A 1 226 ? 0.106 8.524 -11.460 1.00 98.19 226 TYR A N 1
ATOM 1837 C CA . TYR A 1 226 ? 0.284 7.694 -10.267 1.00 98.19 226 TYR A CA 1
ATOM 1838 C C . TYR A 1 226 ? 1.740 7.276 -10.048 1.00 98.19 226 TYR A C 1
ATOM 1840 O O . TYR A 1 226 ? 2.259 7.451 -8.949 1.00 98.19 226 TYR A O 1
ATOM 1848 N N . ILE A 1 227 ? 2.443 6.803 -11.083 1.00 96.62 227 ILE A N 1
ATOM 1849 C CA . ILE A 1 227 ? 3.872 6.454 -10.985 1.00 96.62 227 ILE A CA 1
ATOM 1850 C C . ILE A 1 227 ? 4.689 7.660 -10.507 1.00 96.62 227 ILE A C 1
ATOM 1852 O O . ILE A 1 227 ? 5.499 7.530 -9.589 1.00 96.62 227 ILE A O 1
ATOM 1856 N N . LYS A 1 228 ? 4.424 8.851 -11.060 1.00 95.31 228 LYS A N 1
ATOM 1857 C CA . LYS A 1 228 ? 5.086 10.092 -10.644 1.00 95.31 228 LYS A CA 1
ATOM 1858 C C . LYS A 1 228 ? 4.782 10.447 -9.186 1.00 95.31 228 LYS A C 1
ATOM 1860 O O . LYS A 1 228 ? 5.697 10.849 -8.473 1.00 95.31 228 LYS A O 1
ATOM 1865 N N . ALA A 1 229 ? 3.540 10.292 -8.729 1.00 96.69 229 ALA A N 1
ATOM 1866 C CA . ALA A 1 229 ? 3.176 10.510 -7.329 1.00 96.69 229 ALA A CA 1
ATOM 1867 C C . ALA A 1 229 ? 3.932 9.559 -6.385 1.00 96.69 229 ALA A C 1
ATOM 1869 O O . ALA A 1 229 ? 4.539 10.010 -5.412 1.00 96.69 229 ALA A O 1
ATOM 1870 N N . LEU A 1 230 ? 4.000 8.264 -6.720 1.00 96.38 230 LEU A N 1
ATOM 1871 C CA . LEU A 1 230 ? 4.775 7.282 -5.954 1.00 96.38 230 LEU A CA 1
ATOM 1872 C C . LEU A 1 230 ? 6.279 7.602 -5.949 1.00 96.38 230 LEU A C 1
ATOM 1874 O O . LEU A 1 230 ? 6.930 7.486 -4.907 1.00 96.38 230 LEU A O 1
ATOM 1878 N N . GLY A 1 231 ? 6.830 8.032 -7.087 1.00 93.25 231 GLY A N 1
ATOM 1879 C CA . GLY A 1 231 ? 8.222 8.467 -7.206 1.00 93.25 231 GLY A CA 1
ATOM 1880 C C . GLY A 1 231 ? 8.524 9.702 -6.352 1.00 93.25 231 GLY A C 1
ATOM 1881 O O . GLY A 1 231 ? 9.475 9.700 -5.571 1.00 93.25 231 GLY A O 1
ATOM 1882 N N . ASN A 1 232 ? 7.665 10.724 -6.412 1.00 91.44 232 ASN A N 1
ATOM 1883 C CA . ASN A 1 232 ? 7.778 11.944 -5.603 1.00 91.44 232 ASN A CA 1
ATOM 1884 C C . ASN A 1 232 ? 7.691 11.657 -4.098 1.00 91.44 232 ASN A C 1
ATOM 1886 O O . ASN A 1 232 ? 8.384 12.287 -3.299 1.00 91.44 232 ASN A O 1
ATOM 1890 N N . ALA A 1 233 ? 6.868 10.684 -3.705 1.00 90.62 233 ALA A N 1
ATOM 1891 C CA . ALA A 1 233 ? 6.768 10.231 -2.323 1.00 90.62 233 ALA A CA 1
ATOM 1892 C C . ALA A 1 233 ? 7.974 9.377 -1.873 1.00 90.62 233 ALA A C 1
ATOM 1894 O O . ALA A 1 233 ? 8.075 9.043 -0.689 1.00 90.62 233 ALA A O 1
ATOM 1895 N N . GLY A 1 234 ? 8.895 9.047 -2.788 1.00 90.44 234 GLY A N 1
ATOM 1896 C CA . GLY A 1 234 ? 10.084 8.229 -2.540 1.00 90.44 234 GLY A CA 1
ATOM 1897 C C . GLY A 1 234 ? 9.791 6.734 -2.412 1.00 90.44 234 GLY A C 1
ATOM 1898 O O . GLY A 1 234 ? 10.609 6.005 -1.859 1.00 90.44 234 GLY A O 1
ATOM 1899 N N . ILE A 1 235 ? 8.623 6.286 -2.873 1.00 92.94 235 ILE A N 1
ATOM 1900 C CA . ILE A 1 235 ? 8.103 4.921 -2.698 1.00 92.94 235 ILE A CA 1
ATOM 1901 C C . ILE A 1 235 ? 8.423 4.037 -3.897 1.00 92.94 235 ILE A C 1
ATOM 1903 O O . ILE A 1 235 ? 8.593 2.829 -3.743 1.00 92.94 235 ILE A O 1
ATOM 1907 N N . LEU A 1 236 ? 8.493 4.637 -5.079 1.00 95.38 236 LEU A N 1
ATOM 1908 C CA . LEU A 1 236 ? 8.788 3.956 -6.327 1.00 95.38 236 LEU A CA 1
ATOM 1909 C C . LEU A 1 236 ? 10.106 4.484 -6.887 1.00 95.38 236 LEU A C 1
ATOM 1911 O O . LEU A 1 236 ? 10.351 5.690 -6.891 1.00 95.38 236 LEU A O 1
ATOM 1915 N N . TYR A 1 237 ? 10.962 3.568 -7.327 1.00 93.38 237 TYR A N 1
ATOM 1916 C CA . TYR A 1 237 ? 12.200 3.891 -8.019 1.00 93.38 237 TYR A CA 1
ATOM 1917 C C . TYR A 1 237 ? 12.098 3.462 -9.475 1.00 93.38 237 TYR A C 1
ATOM 1919 O O . TYR A 1 237 ? 11.588 2.382 -9.782 1.00 93.38 237 TYR A O 1
ATOM 1927 N N . GLU A 1 238 ? 12.595 4.318 -10.357 1.00 92.31 238 GLU A N 1
ATOM 1928 C CA . GLU A 1 238 ? 12.596 4.097 -11.793 1.00 92.31 238 GLU A CA 1
ATOM 1929 C C . GLU A 1 238 ? 14.039 3.891 -12.260 1.00 92.31 238 GLU A C 1
ATOM 1931 O O . GLU A 1 238 ? 14.838 4.828 -12.264 1.00 92.31 238 GLU A O 1
ATOM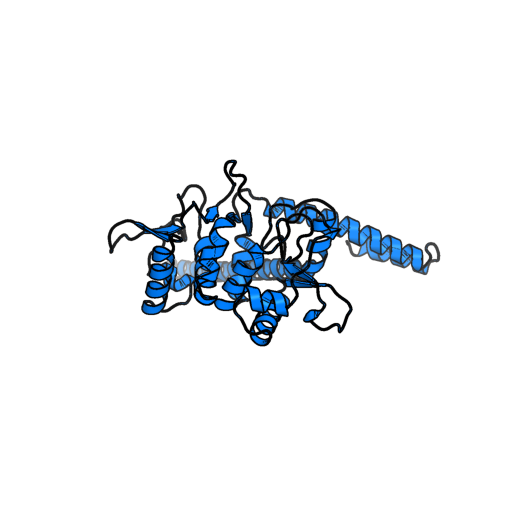 1936 N N . ASP A 1 239 ? 14.364 2.668 -12.662 1.00 88.00 239 ASP A N 1
ATOM 1937 C CA . ASP A 1 239 ? 15.682 2.289 -13.160 1.00 88.00 239 ASP A CA 1
ATOM 1938 C C . ASP A 1 239 ? 15.708 2.308 -14.694 1.00 88.00 239 ASP A C 1
ATOM 1940 O O . ASP A 1 239 ? 14.785 1.831 -15.364 1.00 88.00 239 ASP A O 1
ATOM 1944 N N . GLY A 1 240 ? 16.760 2.893 -15.258 1.00 82.75 240 GLY A N 1
ATOM 1945 C CA . GLY A 1 240 ? 16.931 3.088 -16.696 1.00 82.75 240 GLY A CA 1
ATOM 1946 C C . GLY A 1 240 ? 17.815 4.298 -17.020 1.00 82.75 240 GLY A C 1
ATOM 1947 O O . GLY A 1 240 ? 18.106 5.104 -16.133 1.00 82.75 240 GLY A O 1
ATOM 1948 N N . PRO A 1 241 ? 18.249 4.462 -18.286 1.00 76.50 241 PRO A N 1
ATOM 1949 C CA . PRO A 1 241 ? 19.118 5.568 -18.681 1.00 76.50 241 PRO A CA 1
ATOM 1950 C C . PRO A 1 241 ? 18.525 6.929 -18.301 1.00 76.50 241 PRO A C 1
ATOM 1952 O O . PRO A 1 241 ? 17.318 7.153 -18.445 1.00 76.50 241 PRO A O 1
ATOM 1955 N N . ALA A 1 242 ? 19.367 7.854 -17.839 1.00 70.00 242 ALA A N 1
ATOM 1956 C CA . ALA A 1 242 ? 18.935 9.212 -17.526 1.00 70.00 242 ALA A CA 1
ATOM 1957 C C . ALA A 1 242 ? 18.278 9.865 -18.757 1.00 70.00 242 ALA A C 1
ATOM 1959 O O . ALA A 1 242 ? 18.765 9.731 -19.877 1.00 70.00 242 ALA A O 1
ATOM 1960 N N . GLY A 1 243 ? 17.136 10.527 -18.558 1.00 68.94 243 GLY A N 1
ATOM 1961 C CA . GLY A 1 243 ? 16.353 11.122 -19.648 1.00 68.94 243 GLY A CA 1
ATOM 1962 C C . GLY A 1 243 ? 15.548 10.127 -20.497 1.00 68.94 243 GLY A C 1
ATOM 1963 O O . GLY A 1 243 ? 14.803 10.556 -21.375 1.00 68.94 243 GLY A O 1
ATOM 1964 N N . SER A 1 244 ? 15.633 8.814 -20.237 1.00 75.44 244 SER A N 1
ATOM 1965 C CA . SER A 1 244 ? 14.787 7.843 -20.938 1.00 75.44 244 SER A CA 1
ATOM 1966 C C . SER A 1 244 ? 13.303 8.023 -20.574 1.00 75.44 244 SER A C 1
ATOM 1968 O O . SER A 1 244 ? 12.973 8.294 -19.411 1.00 75.44 244 SER A O 1
ATOM 1970 N N . PRO A 1 245 ? 12.383 7.859 -21.545 1.00 72.56 245 PRO A N 1
ATOM 1971 C CA . PRO A 1 245 ? 10.952 7.879 -21.270 1.00 72.56 245 PRO A CA 1
ATOM 1972 C C . PRO A 1 245 ? 10.562 6.820 -20.234 1.00 72.56 245 PRO A C 1
ATOM 1974 O O . PRO A 1 245 ? 11.096 5.710 -20.254 1.00 72.56 245 PRO A O 1
ATOM 1977 N N . LEU A 1 246 ? 9.558 7.118 -19.397 1.00 73.94 246 LEU A N 1
ATOM 1978 C CA . LEU A 1 246 ? 8.996 6.171 -18.416 1.00 73.94 246 LEU A CA 1
ATOM 1979 C C . LEU A 1 246 ? 8.632 4.810 -19.030 1.00 73.94 246 LEU A C 1
ATOM 1981 O O . LEU A 1 246 ? 8.715 3.783 -18.369 1.00 73.94 246 LEU A O 1
ATOM 1985 N N . THR A 1 247 ? 8.271 4.787 -20.313 1.00 72.25 247 THR A N 1
ATOM 1986 C CA . THR A 1 247 ? 7.910 3.575 -21.059 1.00 72.25 247 THR A CA 1
ATOM 1987 C C . THR A 1 247 ? 9.055 2.568 -21.201 1.00 72.25 247 THR A C 1
ATOM 1989 O O . THR A 1 247 ? 8.786 1.407 -21.490 1.00 72.25 247 THR A O 1
ATOM 1992 N N . LYS A 1 248 ? 10.313 2.975 -20.982 1.00 79.00 248 LYS A N 1
ATOM 1993 C CA . LYS A 1 248 ? 11.498 2.101 -21.050 1.00 79.00 248 LYS A CA 1
ATOM 1994 C C . LYS A 1 248 ? 12.067 1.728 -19.678 1.00 79.00 248 LYS A C 1
ATOM 1996 O O . LYS A 1 248 ? 13.035 0.972 -19.617 1.00 79.00 248 LYS A O 1
ATOM 2001 N N . LYS A 1 249 ? 11.500 2.255 -18.591 1.00 87.31 249 LYS A N 1
ATOM 2002 C CA . LYS A 1 249 ? 12.053 2.092 -17.243 1.00 87.31 249 LYS A CA 1
ATOM 2003 C C . LYS A 1 249 ? 11.566 0.817 -16.566 1.00 87.31 249 LYS A C 1
ATOM 2005 O O . LYS A 1 249 ? 10.488 0.308 -16.877 1.00 87.31 249 LYS A O 1
ATOM 2010 N N . ILE A 1 250 ? 12.404 0.281 -15.686 1.00 92.06 250 ILE A N 1
ATOM 2011 C CA . ILE A 1 250 ? 12.072 -0.805 -14.761 1.00 92.06 250 ILE A CA 1
ATOM 2012 C C . ILE A 1 250 ? 11.658 -0.159 -13.443 1.00 92.06 250 ILE A C 1
ATOM 2014 O O . ILE A 1 250 ? 12.285 0.800 -12.995 1.00 92.06 250 ILE A O 1
ATOM 2018 N N . PHE A 1 251 ? 10.599 -0.671 -12.830 1.00 95.75 251 PHE A N 1
ATOM 2019 C CA . PHE A 1 251 ? 10.056 -0.101 -11.607 1.00 95.75 251 PHE A CA 1
ATOM 2020 C C . PHE A 1 251 ? 10.303 -1.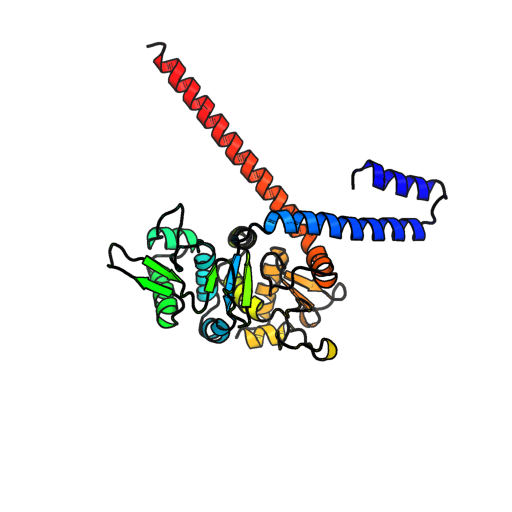022 -10.419 1.00 95.75 251 PHE A C 1
ATOM 2022 O O . PHE A 1 251 ? 10.111 -2.235 -10.509 1.00 95.75 251 PHE A O 1
ATOM 2029 N N . TYR A 1 252 ? 10.682 -0.413 -9.301 1.00 95.69 252 TYR A N 1
ATOM 2030 C CA . TYR A 1 252 ? 10.822 -1.063 -8.005 1.00 95.69 252 TYR A CA 1
ATOM 2031 C C . TYR A 1 252 ? 9.944 -0.333 -7.000 1.00 95.69 252 TYR A C 1
ATOM 2033 O O . TYR A 1 252 ? 9.861 0.897 -7.032 1.00 95.69 252 TYR A O 1
ATOM 2041 N N . ILE A 1 253 ? 9.338 -1.071 -6.073 1.00 95.31 253 ILE A N 1
ATOM 2042 C CA . ILE A 1 253 ? 8.658 -0.484 -4.917 1.00 95.31 253 ILE A CA 1
ATOM 2043 C C . ILE A 1 253 ? 9.545 -0.659 -3.692 1.00 95.31 253 ILE A C 1
ATOM 2045 O O . ILE A 1 253 ? 10.232 -1.668 -3.546 1.00 95.31 253 ILE A O 1
ATOM 2049 N N . HIS A 1 254 ? 9.532 0.335 -2.812 1.00 92.75 254 HIS A N 1
ATOM 2050 C CA . HIS A 1 254 ? 10.307 0.348 -1.587 1.00 92.75 254 HIS A CA 1
ATOM 2051 C C . HIS A 1 254 ? 10.119 -0.960 -0.780 1.00 92.75 254 HIS A C 1
ATOM 2053 O O . HIS A 1 254 ? 9.038 -1.173 -0.223 1.00 92.75 254 HIS A O 1
ATOM 2059 N N . PRO A 1 255 ? 11.162 -1.798 -0.592 1.00 90.94 255 PRO A N 1
ATOM 2060 C CA . PRO A 1 255 ? 10.989 -3.127 0.008 1.00 90.94 255 PRO A CA 1
ATOM 2061 C C . PRO A 1 255 ? 10.550 -3.128 1.482 1.00 90.94 255 PRO A C 1
ATOM 2063 O O . PRO A 1 255 ? 9.934 -4.072 1.960 1.00 90.94 255 PRO A O 1
ATOM 2066 N N . GLN A 1 256 ? 10.821 -2.050 2.229 1.00 87.81 256 GLN A N 1
ATOM 2067 C CA . GLN A 1 256 ? 10.268 -1.856 3.586 1.00 87.81 256 GLN A CA 1
ATOM 2068 C C . GLN A 1 256 ? 8.892 -1.181 3.623 1.00 87.81 256 GLN A C 1
ATOM 2070 O O . GLN A 1 256 ? 8.423 -0.810 4.698 1.00 87.81 256 GLN A O 1
ATOM 2075 N N . LEU A 1 257 ? 8.263 -0.967 2.473 1.00 91.62 257 LEU A N 1
ATOM 2076 C CA . LEU A 1 257 ? 6.844 -0.658 2.383 1.00 91.62 257 LEU A CA 1
ATOM 2077 C C . LEU A 1 257 ? 6.088 -1.926 2.009 1.00 91.62 257 LEU A C 1
ATOM 2079 O O . LEU A 1 257 ? 5.211 -2.334 2.766 1.00 91.62 257 LEU A O 1
ATOM 2083 N N . VAL A 1 258 ? 6.483 -2.560 0.902 1.00 93.12 258 VAL A N 1
ATOM 2084 C CA . VAL A 1 258 ? 5.921 -3.827 0.431 1.00 93.12 258 VAL A CA 1
ATOM 2085 C C . VAL A 1 258 ? 7.015 -4.836 0.093 1.00 93.12 258 VAL A C 1
ATOM 2087 O O . VAL A 1 258 ? 8.029 -4.467 -0.487 1.00 93.12 258 VAL A O 1
ATOM 2090 N N . SER A 1 259 ? 6.826 -6.107 0.453 1.00 90.69 259 SER A N 1
ATOM 2091 C CA . SER A 1 259 ? 7.799 -7.176 0.180 1.00 90.69 259 SER A CA 1
ATOM 2092 C C . SER A 1 259 ? 7.126 -8.523 -0.050 1.00 90.69 259 SER A C 1
ATOM 2094 O O . SER A 1 259 ? 6.234 -8.911 0.695 1.00 90.69 259 SER A O 1
ATOM 2096 N N . ARG A 1 260 ? 7.620 -9.305 -1.009 1.00 89.75 260 ARG A N 1
ATOM 2097 C CA . ARG A 1 260 ? 7.200 -10.703 -1.220 1.00 89.75 260 ARG A CA 1
ATOM 2098 C C . ARG A 1 260 ? 7.843 -11.689 -0.232 1.00 89.75 260 ARG A C 1
ATOM 2100 O O . ARG A 1 260 ? 7.596 -12.887 -0.292 1.00 89.75 260 ARG A O 1
ATOM 2107 N N . GLY A 1 261 ? 8.666 -11.192 0.694 1.00 84.56 261 GLY A N 1
ATOM 2108 C CA . GLY A 1 261 ? 9.341 -11.971 1.733 1.00 84.56 261 GLY A CA 1
ATOM 2109 C C . GLY A 1 261 ? 10.817 -12.269 1.462 1.00 84.56 261 GLY A C 1
ATOM 2110 O O . GLY A 1 261 ? 11.481 -12.781 2.363 1.00 84.56 261 GLY A O 1
ATOM 2111 N N . ASN A 1 262 ? 11.334 -11.912 0.282 1.00 83.19 262 ASN A N 1
ATOM 2112 C CA . ASN A 1 262 ? 12.763 -11.907 -0.011 1.00 83.19 262 ASN A CA 1
ATOM 2113 C C . ASN A 1 262 ? 13.395 -10.617 0.537 1.00 83.19 262 ASN A C 1
ATOM 2115 O O . ASN A 1 262 ? 13.309 -9.556 -0.077 1.00 83.19 262 ASN A O 1
ATOM 2119 N N . GLU A 1 263 ? 13.953 -10.695 1.744 1.00 81.06 263 GLU A N 1
ATOM 2120 C CA . GLU A 1 263 ? 14.470 -9.538 2.496 1.00 81.06 263 GLU A CA 1
ATOM 2121 C C . GLU A 1 263 ? 15.989 -9.590 2.722 1.00 81.06 263 GLU A C 1
ATOM 2123 O O . GLU A 1 263 ? 16.529 -8.876 3.572 1.00 81.06 263 GLU A O 1
ATOM 2128 N N . GLU A 1 264 ? 16.677 -10.482 2.012 1.00 78.00 264 GLU A N 1
ATOM 2129 C CA . GLU A 1 264 ? 18.081 -10.818 2.237 1.00 78.00 264 GLU A CA 1
ATOM 2130 C C . GLU A 1 264 ? 18.830 -10.910 0.896 1.00 78.00 264 GLU A C 1
ATOM 2132 O O . GLU A 1 264 ? 18.230 -10.910 -0.177 1.00 78.00 264 GLU A O 1
ATOM 2137 N N . GLY A 1 265 ? 20.163 -10.933 0.948 1.00 82.62 265 GLY A N 1
ATOM 2138 C CA . GLY A 1 265 ? 21.009 -11.039 -0.243 1.00 82.62 265 GLY A CA 1
ATOM 2139 C C . GLY A 1 265 ? 21.278 -9.724 -0.985 1.00 82.62 265 GLY A C 1
ATOM 2140 O O . GLY A 1 265 ? 20.814 -8.639 -0.618 1.00 82.62 265 GLY A O 1
ATOM 2141 N N . ASP A 1 266 ? 22.089 -9.834 -2.038 1.00 84.00 266 ASP A N 1
ATOM 2142 C CA . ASP A 1 266 ? 22.635 -8.682 -2.760 1.00 84.00 266 ASP A CA 1
ATOM 2143 C C . ASP A 1 266 ? 21.579 -7.918 -3.562 1.00 84.00 266 ASP A C 1
ATOM 2145 O O . ASP A 1 266 ? 21.636 -6.690 -3.614 1.00 84.00 266 ASP A O 1
ATOM 2149 N N . VAL A 1 267 ? 20.586 -8.610 -4.130 1.00 85.62 267 VAL A N 1
ATOM 2150 C CA . VAL A 1 267 ? 19.480 -7.964 -4.855 1.00 85.62 267 VAL A CA 1
ATOM 2151 C C . VAL A 1 267 ? 18.691 -7.059 -3.916 1.00 85.62 267 VAL A C 1
ATOM 2153 O O . VAL 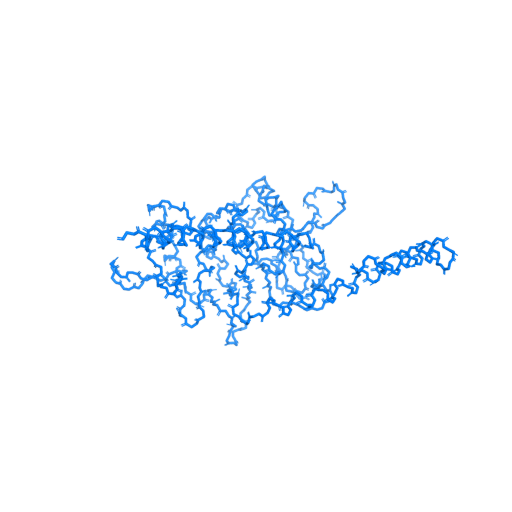A 1 267 ? 18.514 -5.877 -4.208 1.00 85.62 267 VAL A O 1
ATOM 2156 N N . TYR A 1 268 ? 18.282 -7.572 -2.754 1.00 87.19 268 TYR A N 1
ATOM 2157 C CA . TYR A 1 268 ? 17.565 -6.774 -1.765 1.00 87.19 268 TYR A CA 1
ATOM 2158 C C . TYR A 1 268 ? 18.400 -5.576 -1.298 1.00 87.19 268 TYR A C 1
ATOM 2160 O O . TYR A 1 268 ? 17.904 -4.450 -1.265 1.00 87.19 268 TYR A O 1
ATOM 2168 N N . ALA A 1 269 ? 19.682 -5.789 -0.975 1.00 83.69 269 ALA A N 1
ATOM 2169 C CA . ALA A 1 269 ? 20.580 -4.711 -0.558 1.00 83.69 269 ALA A CA 1
ATOM 2170 C C . ALA A 1 269 ? 20.739 -3.629 -1.642 1.00 83.69 269 ALA A C 1
ATOM 2172 O O . ALA A 1 269 ? 20.690 -2.437 -1.334 1.00 83.69 269 ALA A O 1
ATOM 2173 N N . LYS A 1 270 ? 20.870 -4.037 -2.909 1.00 86.50 270 LYS A N 1
ATOM 2174 C CA . LYS A 1 270 ? 20.953 -3.137 -4.064 1.00 86.50 270 LYS A CA 1
ATOM 2175 C C . LYS A 1 270 ? 19.678 -2.311 -4.220 1.00 86.50 270 LYS A C 1
ATOM 2177 O O . LYS A 1 270 ? 19.760 -1.085 -4.255 1.00 86.50 270 LYS A O 1
ATOM 2182 N N . VAL A 1 271 ? 18.513 -2.964 -4.259 1.00 88.06 271 VAL A N 1
ATOM 2183 C CA . VAL A 1 271 ? 17.215 -2.287 -4.430 1.00 88.06 271 VAL A CA 1
ATOM 2184 C C . VAL A 1 271 ? 16.974 -1.300 -3.299 1.00 88.06 271 VAL A C 1
ATOM 2186 O O . VAL A 1 271 ? 16.578 -0.164 -3.526 1.00 88.06 271 VAL A O 1
ATOM 2189 N N . MET A 1 272 ? 17.282 -1.687 -2.069 1.00 85.94 272 MET A N 1
ATOM 2190 C CA . MET A 1 272 ? 17.172 -0.786 -0.932 1.00 85.94 272 MET A CA 1
ATOM 2191 C C . MET A 1 272 ? 18.115 0.424 -1.010 1.00 85.94 272 MET A C 1
ATOM 2193 O O . MET A 1 272 ? 17.757 1.509 -0.545 1.00 85.94 272 MET A O 1
ATOM 2197 N N . GLY A 1 273 ? 19.289 0.272 -1.627 1.00 84.62 273 GLY A N 1
ATOM 2198 C CA . GLY A 1 273 ? 20.201 1.376 -1.918 1.00 84.62 273 GLY A CA 1
ATOM 2199 C C . GLY A 1 273 ? 19.552 2.482 -2.758 1.00 84.62 273 GLY A C 1
ATOM 2200 O O . GLY A 1 273 ? 19.807 3.661 -2.500 1.00 84.62 273 GLY A O 1
ATOM 2201 N N . TYR A 1 274 ? 18.644 2.132 -3.677 1.00 87.44 274 TYR A N 1
ATOM 2202 C CA . TYR A 1 274 ? 17.881 3.101 -4.473 1.00 87.44 274 TYR A CA 1
ATOM 2203 C C . TYR A 1 274 ? 17.002 4.028 -3.619 1.00 87.44 274 TYR A C 1
ATOM 2205 O O . TYR A 1 274 ? 16.765 5.180 -3.983 1.00 87.44 274 TYR A O 1
ATOM 2213 N N . PHE A 1 275 ? 16.571 3.566 -2.443 1.00 87.38 275 PHE A N 1
ATOM 2214 C CA . PHE A 1 275 ? 15.616 4.263 -1.580 1.00 87.38 275 PHE A CA 1
ATOM 2215 C C . PHE A 1 275 ? 16.247 4.978 -0.375 1.00 87.38 275 PHE A C 1
ATOM 2217 O O . PHE A 1 275 ? 15.542 5.447 0.524 1.00 87.38 275 PHE A O 1
ATOM 2224 N N . ALA A 1 276 ? 17.574 5.142 -0.351 1.00 78.25 276 ALA A N 1
ATOM 2225 C CA . ALA A 1 276 ? 18.288 5.768 0.768 1.00 78.25 276 ALA A CA 1
ATOM 2226 C C . ALA A 1 276 ? 17.759 7.171 1.151 1.00 78.25 276 ALA A C 1
ATOM 2228 O O . ALA A 1 276 ? 17.898 7.606 2.299 1.00 78.25 276 ALA A O 1
ATOM 2229 N N . ASN A 1 277 ? 17.143 7.898 0.213 1.00 70.50 277 ASN A N 1
ATOM 2230 C CA . ASN A 1 277 ? 16.540 9.209 0.467 1.00 70.50 277 ASN A CA 1
ATOM 2231 C C . ASN A 1 277 ? 15.271 9.131 1.323 1.00 70.50 277 ASN A C 1
ATOM 2233 O O . ASN A 1 277 ? 15.145 9.914 2.267 1.00 70.50 277 ASN A O 1
ATOM 2237 N N . LEU A 1 278 ? 14.374 8.174 1.060 1.00 73.62 278 LEU A N 1
ATOM 2238 C CA . LEU A 1 278 ? 13.148 8.016 1.846 1.00 73.62 278 LEU A CA 1
ATOM 2239 C C . LEU A 1 278 ? 13.483 7.691 3.305 1.00 73.62 278 LEU A C 1
ATOM 2241 O O . LEU A 1 278 ? 12.920 8.282 4.223 1.00 73.62 278 LEU A O 1
ATOM 2245 N N . HIS A 1 279 ? 14.480 6.835 3.538 1.00 69.31 279 HIS A N 1
ATOM 2246 C CA . HIS A 1 279 ? 14.955 6.527 4.888 1.00 69.31 279 HIS A CA 1
ATOM 2247 C C . HIS A 1 279 ? 15.493 7.736 5.641 1.00 69.31 279 HIS A C 1
ATOM 2249 O O . HIS A 1 279 ? 15.229 7.890 6.837 1.00 69.31 279 HIS A O 1
ATOM 2255 N N . ARG A 1 280 ? 16.246 8.600 4.952 1.00 73.38 280 ARG A N 1
ATOM 2256 C CA . ARG A 1 280 ? 16.740 9.847 5.543 1.00 73.38 280 ARG A CA 1
ATOM 2257 C C . ARG A 1 280 ? 15.586 10.767 5.934 1.00 73.38 280 ARG A C 1
ATOM 2259 O O . ARG A 1 280 ? 15.601 11.276 7.051 1.00 73.38 280 ARG A O 1
ATOM 2266 N N . GLN A 1 281 ? 14.583 10.913 5.067 1.00 73.88 281 GLN A N 1
ATOM 2267 C CA . GLN A 1 281 ? 13.387 11.711 5.352 1.00 73.88 281 GLN A CA 1
ATOM 2268 C C . GLN A 1 281 ? 12.590 11.148 6.533 1.00 73.88 281 GLN A C 1
ATOM 2270 O O . GLN A 1 281 ? 12.366 11.862 7.501 1.00 73.88 281 GLN A O 1
ATOM 2275 N N . MET A 1 282 ? 12.261 9.852 6.524 1.00 74.94 282 MET A N 1
ATOM 2276 C CA . MET A 1 282 ? 11.535 9.202 7.625 1.00 74.94 282 MET A CA 1
ATOM 2277 C C . MET A 1 282 ? 12.231 9.390 8.975 1.00 74.94 282 MET A C 1
ATOM 2279 O O . MET A 1 282 ? 11.577 9.617 9.992 1.00 74.94 282 MET A O 1
ATOM 2283 N N . LYS A 1 283 ? 13.565 9.278 8.996 1.00 72.31 283 LYS A N 1
ATOM 2284 C CA . LYS A 1 283 ? 14.352 9.506 10.208 1.00 72.31 283 LYS A CA 1
ATOM 2285 C C . LYS A 1 283 ? 14.219 10.957 10.676 1.00 72.31 283 LYS A C 1
ATOM 2287 O O . LYS A 1 283 ? 13.882 11.175 11.836 1.00 72.31 283 LYS A O 1
ATOM 2292 N N . TYR A 1 284 ? 14.435 11.915 9.777 1.00 74.31 284 TYR A N 1
ATOM 2293 C CA . TYR A 1 284 ? 14.326 13.341 10.080 1.00 74.31 284 TYR A CA 1
ATOM 2294 C C . TYR A 1 284 ? 12.932 13.723 10.601 1.00 74.31 284 TYR A C 1
ATOM 2296 O O . TYR A 1 284 ? 12.820 14.361 11.647 1.00 74.31 284 TYR A O 1
ATOM 2304 N N . ASP A 1 285 ? 11.872 13.268 9.932 1.00 72.56 285 ASP A N 1
ATOM 2305 C CA . ASP A 1 285 ? 10.489 13.554 10.324 1.00 72.56 285 ASP A CA 1
ATOM 2306 C C . ASP A 1 285 ? 10.168 12.959 11.699 1.00 72.56 285 ASP A C 1
ATOM 2308 O O . ASP A 1 285 ? 9.590 13.630 12.552 1.00 72.56 285 ASP A O 1
ATOM 2312 N N . SER A 1 286 ? 10.630 11.732 11.970 1.00 68.62 286 SER A N 1
ATOM 2313 C CA . SER A 1 286 ? 10.443 11.111 13.285 1.00 68.62 286 SER A CA 1
ATOM 2314 C C . SER A 1 286 ? 11.145 11.877 14.414 1.00 68.62 286 SER A C 1
ATOM 2316 O O . SER A 1 286 ? 10.585 12.024 15.499 1.00 68.62 286 SER A O 1
ATOM 2318 N N . GLU A 1 287 ? 12.349 12.403 14.168 1.00 69.75 287 GLU A N 1
ATOM 2319 C CA . GLU A 1 287 ? 13.093 13.221 15.134 1.00 69.75 287 GLU A CA 1
ATOM 2320 C C . GLU A 1 287 ? 12.398 14.571 15.367 1.00 69.75 287 GLU A C 1
ATOM 2322 O O . GLU A 1 287 ? 12.287 15.029 16.509 1.00 69.75 287 GLU A O 1
ATOM 2327 N N . ARG A 1 288 ? 11.869 15.183 14.301 1.00 70.75 288 ARG A N 1
ATOM 2328 C CA . ARG A 1 288 ? 11.086 16.421 14.370 1.00 70.75 288 ARG A CA 1
ATOM 2329 C C . ARG A 1 288 ? 9.804 16.241 15.186 1.00 70.75 288 ARG A C 1
ATOM 2331 O O . ARG A 1 288 ? 9.534 17.068 16.056 1.00 70.75 288 ARG A O 1
ATOM 2338 N N . ASP A 1 289 ? 9.058 15.164 14.960 1.00 64.75 289 ASP A N 1
ATOM 2339 C CA . ASP A 1 289 ? 7.830 14.848 15.700 1.00 64.75 289 ASP A CA 1
ATOM 2340 C C . ASP A 1 289 ? 8.090 14.619 17.190 1.00 64.75 289 ASP A C 1
ATOM 2342 O O . ASP A 1 289 ? 7.336 15.098 18.042 1.00 64.75 289 ASP A O 1
ATOM 2346 N N . ILE A 1 290 ? 9.170 13.904 17.525 1.00 62.62 290 ILE A N 1
ATOM 2347 C CA . ILE A 1 290 ? 9.595 13.711 18.917 1.00 62.62 290 ILE A CA 1
ATOM 2348 C C . ILE A 1 290 ? 9.893 15.067 19.560 1.00 62.62 290 ILE A C 1
ATOM 2350 O O . ILE A 1 290 ? 9.395 15.346 20.652 1.00 62.62 290 ILE A O 1
ATOM 2354 N N . LYS A 1 291 ? 10.638 15.938 18.869 1.00 65.81 291 LYS A N 1
ATOM 2355 C CA . LYS A 1 291 ? 10.963 17.282 19.361 1.00 65.81 291 LYS A CA 1
ATOM 2356 C C . LYS A 1 291 ? 9.709 18.138 19.572 1.00 65.81 291 LYS A C 1
ATOM 2358 O O . LYS A 1 291 ? 9.584 18.787 20.606 1.00 65.81 291 LYS A O 1
ATOM 2363 N N . ALA A 1 292 ? 8.752 18.095 18.645 1.00 65.69 292 ALA A N 1
ATOM 2364 C CA . ALA A 1 292 ? 7.484 18.813 18.772 1.00 65.69 292 ALA A CA 1
ATOM 2365 C C . ALA A 1 292 ? 6.656 18.326 19.976 1.00 65.69 292 ALA A C 1
ATOM 2367 O O . ALA A 1 292 ? 6.151 19.137 20.753 1.00 65.69 292 ALA A O 1
ATOM 2368 N N . LYS A 1 293 ? 6.568 17.005 20.185 1.00 62.97 293 LYS A N 1
ATOM 2369 C CA . LYS A 1 293 ? 5.888 16.415 21.352 1.00 62.97 293 LYS A CA 1
ATOM 2370 C C . LYS A 1 293 ? 6.577 16.769 22.670 1.00 62.97 293 LYS A C 1
ATOM 2372 O O . LYS A 1 293 ? 5.884 17.041 23.646 1.00 62.97 293 LYS A O 1
ATOM 2377 N N . MET A 1 294 ? 7.912 16.789 22.702 1.00 54.38 294 MET A N 1
ATOM 2378 C CA . MET A 1 294 ? 8.673 17.231 23.876 1.00 54.38 294 MET A CA 1
ATOM 2379 C C . MET A 1 294 ? 8.386 18.696 24.214 1.00 54.38 294 MET A C 1
ATOM 2381 O O . MET A 1 294 ? 8.115 18.995 25.373 1.00 54.38 294 MET A O 1
ATOM 2385 N N . ASN A 1 295 ? 8.369 19.587 23.220 1.00 59.16 295 ASN A N 1
ATOM 2386 C CA . ASN A 1 295 ? 8.053 21.002 23.436 1.00 59.16 295 ASN A CA 1
ATOM 2387 C C . ASN A 1 295 ? 6.640 21.193 24.011 1.00 59.16 295 ASN A C 1
ATOM 2389 O O . ASN A 1 295 ? 6.479 21.880 25.015 1.00 59.16 295 ASN A O 1
ATOM 2393 N N . LEU A 1 296 ? 5.635 20.506 23.455 1.00 63.94 296 LEU A N 1
ATOM 2394 C CA . LEU A 1 296 ? 4.263 20.524 23.984 1.00 63.94 296 LEU A CA 1
ATOM 2395 C C . LEU A 1 296 ? 4.175 20.013 25.431 1.00 63.94 296 LEU A C 1
ATOM 2397 O O . LEU A 1 296 ? 3.360 20.495 26.218 1.00 63.94 296 LEU A O 1
ATOM 2401 N N . LEU A 1 297 ? 4.983 19.012 25.793 1.00 57.53 297 LEU A N 1
ATOM 2402 C CA . LEU A 1 297 ? 5.035 18.493 27.160 1.00 57.53 297 LEU A CA 1
ATOM 2403 C C . LEU A 1 297 ? 5.647 19.522 28.122 1.00 57.53 297 LEU A C 1
ATOM 2405 O O . LEU A 1 297 ? 5.110 19.725 29.208 1.00 57.53 297 LEU A O 1
ATOM 2409 N N . ILE A 1 298 ? 6.732 20.185 27.711 1.00 62.00 298 ILE A N 1
ATOM 2410 C CA . ILE A 1 298 ? 7.387 21.250 28.484 1.00 62.00 298 ILE A CA 1
ATOM 2411 C C . ILE A 1 298 ? 6.404 22.398 28.736 1.00 62.00 298 ILE A C 1
ATOM 2413 O O . ILE A 1 298 ? 6.190 22.767 29.888 1.00 62.00 298 ILE A O 1
ATOM 2417 N N . GLU A 1 299 ? 5.715 22.875 27.696 1.00 70.06 299 GLU A N 1
ATOM 2418 C CA . GLU A 1 299 ? 4.697 23.928 27.820 1.00 70.06 299 GLU A CA 1
ATOM 2419 C C . GLU A 1 299 ? 3.588 23.548 28.812 1.00 70.06 299 GLU A C 1
ATOM 2421 O O . GLU A 1 299 ? 3.209 24.346 29.673 1.00 70.06 299 GLU A O 1
ATOM 2426 N N . ARG A 1 300 ? 3.088 22.306 28.751 1.00 70.00 300 ARG A N 1
ATOM 2427 C CA . ARG A 1 300 ? 2.075 21.802 29.695 1.00 70.00 300 ARG A CA 1
ATOM 2428 C C . ARG A 1 300 ? 2.592 21.742 31.131 1.00 70.00 300 ARG A C 1
ATOM 2430 O O . ARG A 1 300 ? 1.854 22.098 32.049 1.00 70.00 300 ARG A O 1
ATOM 2437 N N . CYS A 1 301 ? 3.835 21.312 31.332 1.00 61.47 301 CYS A N 1
ATOM 2438 C CA . CYS A 1 301 ? 4.476 21.296 32.646 1.00 61.47 301 CYS A CA 1
ATOM 2439 C C . CYS A 1 301 ? 4.633 22.712 33.215 1.00 61.47 301 CYS A C 1
ATOM 2441 O O . CYS A 1 301 ? 4.361 22.929 34.395 1.00 61.47 301 CYS A O 1
ATOM 2443 N N . ASP A 1 302 ? 5.011 23.685 32.387 1.00 70.88 302 ASP A N 1
ATOM 2444 C CA . ASP A 1 302 ? 5.170 25.077 32.811 1.00 70.88 302 ASP A CA 1
ATOM 2445 C C . ASP A 1 302 ? 3.827 25.732 33.156 1.00 70.88 302 ASP A C 1
ATOM 2447 O O . ASP A 1 302 ? 3.722 26.454 34.153 1.00 70.88 302 ASP A O 1
ATOM 2451 N N . ILE A 1 303 ? 2.769 25.430 32.396 1.00 74.00 303 ILE A N 1
ATOM 2452 C CA . ILE A 1 303 ? 1.395 25.842 32.719 1.00 74.00 303 ILE A CA 1
ATOM 2453 C C . ILE A 1 303 ? 0.947 25.224 34.051 1.00 74.00 303 ILE A C 1
ATOM 2455 O O . ILE A 1 303 ? 0.419 25.935 34.908 1.00 74.00 303 ILE A O 1
ATOM 2459 N N . ALA A 1 304 ? 1.190 23.926 34.259 1.00 66.62 304 ALA A N 1
ATOM 2460 C CA . ALA A 1 304 ? 0.826 23.234 35.494 1.00 66.62 304 ALA A CA 1
ATOM 2461 C C . ALA A 1 304 ? 1.559 23.812 36.717 1.00 66.62 304 ALA A C 1
ATOM 2463 O O . ALA A 1 304 ? 0.928 24.059 37.745 1.00 66.62 304 ALA A O 1
ATOM 2464 N N . LYS A 1 305 ? 2.859 24.114 36.594 1.00 71.31 305 LYS A N 1
ATOM 2465 C CA . LYS A 1 305 ? 3.650 24.771 37.651 1.00 71.31 305 LYS A CA 1
ATOM 2466 C C . LYS A 1 305 ? 3.101 26.156 38.002 1.00 71.31 305 LYS A C 1
ATOM 2468 O O . LYS A 1 305 ? 2.923 26.450 39.181 1.00 71.31 305 LYS A O 1
ATOM 2473 N N . LYS A 1 306 ? 2.767 26.979 36.999 1.00 72.31 306 LYS A N 1
ATOM 2474 C CA . LYS A 1 306 ? 2.160 28.312 37.200 1.00 72.31 306 LYS A CA 1
ATOM 2475 C C . LYS A 1 306 ? 0.760 28.246 37.821 1.00 72.31 306 LYS A C 1
ATOM 2477 O O . LYS A 1 306 ? 0.377 29.132 38.581 1.00 72.31 306 LYS A O 1
ATOM 2482 N N . ALA A 1 307 ? -0.022 27.216 37.500 1.00 67.75 307 ALA A N 1
ATOM 2483 C CA . ALA A 1 307 ? -1.336 26.993 38.102 1.00 67.75 307 ALA A CA 1
ATOM 2484 C C . ALA A 1 307 ? -1.226 26.516 39.561 1.00 67.75 307 ALA A C 1
ATOM 2486 O O . ALA A 1 307 ? -2.047 26.898 40.395 1.00 67.75 307 ALA A O 1
ATOM 2487 N N . HIS A 1 308 ? -0.205 25.714 39.875 1.00 65.38 308 HIS A N 1
ATOM 2488 C CA . HIS A 1 308 ? 0.060 25.246 41.231 1.00 65.38 308 HIS A CA 1
ATOM 2489 C C . HIS A 1 308 ? 0.574 26.379 42.128 1.00 65.38 308 HIS A C 1
ATOM 2491 O O . HIS A 1 308 ? 0.041 26.576 43.215 1.00 65.38 308 HIS A O 1
ATOM 2497 N N . SER A 1 309 ? 1.509 27.208 41.647 1.00 63.81 309 SER A N 1
ATOM 2498 C CA . SER A 1 309 ? 2.033 28.345 42.418 1.00 63.81 309 SER A CA 1
ATOM 2499 C C . SER A 1 309 ? 0.950 29.366 42.790 1.00 63.81 309 SER A C 1
ATOM 2501 O O . SER A 1 309 ? 0.956 29.867 43.910 1.00 63.81 309 SER A O 1
ATOM 2503 N N . LYS A 1 310 ? -0.030 29.612 41.905 1.00 63.12 310 LYS A N 1
ATOM 2504 C CA . LYS A 1 310 ? -1.197 30.480 42.168 1.00 63.12 310 LYS A CA 1
ATOM 2505 C C . LYS A 1 310 ? -2.211 29.903 43.164 1.00 63.12 310 LYS A C 1
ATOM 2507 O O . LYS A 1 310 ? -3.017 30.659 43.695 1.00 63.12 310 LYS A O 1
ATOM 2512 N N . LYS A 1 311 ? -2.216 28.584 43.387 1.00 58.41 311 LYS A N 1
ATOM 2513 C CA . LYS A 1 311 ? -3.083 27.923 44.379 1.00 58.41 311 LYS A CA 1
ATOM 2514 C C . LYS A 1 311 ? -2.479 27.898 45.783 1.00 58.41 311 LYS A C 1
ATOM 2516 O O . LYS A 1 311 ? -3.236 27.763 46.725 1.00 58.41 311 LYS A O 1
ATOM 2521 N N . VAL A 1 312 ? -1.156 28.018 45.911 1.00 58.94 312 VAL A N 1
ATOM 2522 C CA . VAL A 1 312 ? -0.452 28.046 47.210 1.00 58.94 312 VAL A CA 1
ATOM 2523 C C . VAL A 1 312 ? -0.366 29.471 47.788 1.00 58.94 312 VAL A C 1
ATOM 2525 O O . VAL A 1 312 ? -0.082 29.645 48.963 1.00 58.94 312 VAL A O 1
ATOM 2528 N N . THR A 1 313 ? -0.628 30.501 46.975 1.00 55.41 313 THR A N 1
ATOM 2529 C CA . THR A 1 313 ? -0.647 31.922 47.390 1.00 55.41 313 THR A CA 1
ATOM 2530 C C . THR A 1 313 ? -2.048 32.474 47.694 1.00 55.41 313 THR A C 1
ATOM 2532 O O . THR A 1 313 ? -2.193 33.676 47.904 1.00 55.41 313 THR A O 1
ATOM 2535 N N . LYS A 1 314 ? -3.075 31.618 47.711 1.00 45.91 314 LYS A N 1
ATOM 2536 C CA . LYS A 1 314 ? -4.422 31.917 48.216 1.00 45.91 314 LYS A CA 1
ATOM 2537 C C . LYS A 1 314 ? -4.694 31.058 49.437 1.00 45.91 314 LYS A C 1
ATOM 2539 O O . LYS A 1 314 ? -5.404 31.565 50.326 1.00 45.91 314 LYS A O 1
#

Solvent-accessible surface area (backbone atoms only — not comparable to full-atom values): 17194 Å² total; per-residue (Å²): 127,62,71,73,59,59,49,52,51,50,49,35,35,73,71,64,80,27,53,73,66,56,39,50,51,53,52,50,52,52,50,52,54,50,46,50,53,50,48,51,57,50,49,66,70,63,61,56,84,61,52,31,32,36,36,33,57,86,40,52,71,59,54,74,77,42,56,39,49,51,44,12,42,48,53,57,49,58,61,28,48,46,81,97,43,85,30,33,34,40,53,98,90,36,76,38,42,72,69,53,51,30,67,72,63,71,46,55,72,71,58,45,51,53,45,53,49,52,34,35,77,70,55,50,32,44,81,43,81,48,94,90,64,40,38,47,23,37,30,62,89,39,36,39,56,42,75,66,86,85,59,81,69,62,46,34,35,40,23,34,68,47,47,55,64,46,54,83,69,41,56,48,41,49,43,10,49,50,57,60,52,54,71,23,36,22,50,82,79,44,35,32,22,74,57,32,76,64,82,52,75,91,75,55,47,66,41,28,47,63,52,48,7,61,76,70,75,47,52,53,68,58,41,50,51,44,53,49,52,36,35,75,64,45,42,35,48,77,47,65,65,88,91,57,60,70,68,75,29,44,40,34,60,40,59,72,35,45,32,57,74,62,83,61,64,70,59,42,53,52,59,49,58,78,38,55,64,41,56,52,49,56,51,53,52,54,54,51,52,51,51,52,53,50,51,56,48,50,54,51,50,52,51,50,51,57,55,50,57,61,60,74,77,108

Mean predicted aligned error: 10.9 Å

Secondary structure (DSSP, 8-state):
--HHHHHHHHHHHHTTSS-HHHHHHHHHHHHHHHHHHHHHHHHHHH--TTSEEEEEGGGHHHHHTS-HHHHHHHHHHHTTB-TTSTTBBEETTEE--HHHHHHHH---HHHHHHHHHHHHHTTSEEEES-TTT-EEEE-TTTEEES--TT--S-EEEEEHHHHHHHHTTS-HHHHHHHHHHHTTB-TTT-BBBSSTT---GGG--BPPHHHHHHHHT--HHHHHHHHHHHHHTT-EEEESSTT--GGG-EEEE-TTTEESS---HHHHHHHHHHTHHHHHHHHHHHHHHHHHHHHHHHHHHHHHHHHHHHHH--

Nearest PDB structures (foldseek):
  3f72-assembly1_B  TM=8.366E-01  e=3.870E-01  Staphylococcus aureus
  6j05-assembly1_A  TM=7.065E-01  e=3.138E-01  Acidithiobacillus ferrooxidans
  3eco-assembly1_A  TM=4.474E-01  e=5.559E-02  Staphylococcus aureus subsp. aureus Mu50
  4omz-assembly2_C  TM=7.110E-01  e=8.956E-01  Sinorhizobium fredii
  7p6f-assembly1_BBB  TM=5.756E-01  e=1.105E+00  Streptomyces griseus

Foldseek 3Di:
DPPVVLVVLVVCCVVVVDPPVRSVVVCVVCVLVVLVVVLVVVCVVLPPQWQKKKFFLVCLVVLLVDALLLQLLVLLQLLQADPPPQQWRDDPRDGDDLVNSCVSSVDDSVVSVVSLVSCVVSVQWDWDDDPVRTIIGGHVVGMHIGDPVPDPGFIKIARSLVSVVCPVQDHSSLSSLVVSQLSQQAQPQQWRFPDSPDPDPVPTHGQALVNSCVSNVHDSVVSVVSQVSCVVLLFKDWDDDPPDDSRPTIIHGQCNRMHSPNCDDDSNSVSNVRSVPNVVVSVVVVVVVVVVVVVVVVVVVVVVVVVVVVVVVD

pLDDT: mean 82.97, std 16.06, range [40.84, 98.56]

Radius of gyration: 23.51 Å; Cα contacts (8 Å, |Δi|>4): 415; chains: 1; bounding box: 76×54×70 Å